Protein AF-A0A1V5MWU5-F1 (afdb_monomer_lite)

Structure (mmCIF, N/CA/C/O backbone):
data_AF-A0A1V5MWU5-F1
#
_entry.id   AF-A0A1V5MWU5-F1
#
loop_
_atom_site.group_PDB
_atom_site.id
_atom_site.type_symbol
_atom_site.label_atom_id
_atom_site.label_alt_id
_atom_site.label_comp_id
_atom_site.label_asym_id
_atom_site.label_entity_id
_atom_site.label_seq_id
_atom_site.pdbx_PDB_ins_code
_atom_site.Cartn_x
_atom_site.Cartn_y
_atom_site.Cartn_z
_atom_site.occupancy
_atom_site.B_iso_or_equiv
_atom_site.auth_seq_id
_atom_site.auth_comp_id
_atom_site.auth_asym_id
_atom_site.auth_atom_id
_atom_site.pdbx_PDB_model_num
ATOM 1 N N . MET A 1 1 ? -29.922 10.062 38.676 1.00 34.16 1 MET A N 1
ATOM 2 C CA . MET A 1 1 ? -28.935 11.011 38.130 1.00 34.16 1 MET A CA 1
ATOM 3 C C . MET A 1 1 ? -27.599 10.686 38.771 1.00 34.16 1 MET A C 1
ATOM 5 O O . MET A 1 1 ? -27.553 10.615 39.993 1.00 34.16 1 MET A O 1
ATOM 9 N N . LEU A 1 2 ? -26.576 10.369 37.979 1.00 41.75 2 LEU A N 1
ATOM 10 C CA . LEU A 1 2 ? -25.219 10.137 38.477 1.00 41.75 2 LEU A CA 1
ATOM 11 C C . LEU A 1 2 ? -24.349 11.303 37.996 1.00 41.75 2 LEU A C 1
ATOM 13 O O . LEU A 1 2 ? -24.447 11.710 36.841 1.00 41.75 2 LEU A O 1
ATOM 17 N N . HIS A 1 3 ? -23.541 11.861 38.892 1.00 39.06 3 HIS A N 1
ATOM 18 C CA . HIS A 1 3 ? -22.624 12.952 38.574 1.00 39.06 3 HIS A CA 1
ATOM 19 C C . HIS A 1 3 ? -21.214 12.379 38.444 1.00 39.06 3 HIS A C 1
ATOM 21 O O . HIS A 1 3 ? -20.698 11.788 39.393 1.00 39.06 3 HIS A O 1
ATOM 27 N N . TYR A 1 4 ? -20.604 12.541 37.273 1.00 50.19 4 TYR A N 1
ATOM 28 C CA . TYR A 1 4 ? -19.225 12.137 37.017 1.00 50.19 4 TYR A CA 1
ATOM 29 C C . TYR A 1 4 ? -18.329 13.365 37.123 1.00 50.19 4 TYR A C 1
ATOM 31 O O . TYR A 1 4 ? -18.688 14.432 36.638 1.00 50.19 4 TYR A O 1
ATOM 39 N N . TYR A 1 5 ? -17.176 13.246 37.773 1.00 45.25 5 TYR A N 1
ATOM 40 C CA . TYR A 1 5 ? -16.281 14.378 37.999 1.00 45.25 5 TYR A CA 1
ATOM 41 C C . TYR A 1 5 ? -14.947 14.156 37.272 1.00 45.25 5 TYR A C 1
ATOM 43 O O . TYR A 1 5 ? -14.416 13.048 37.224 1.00 45.25 5 TYR A O 1
ATOM 51 N N . ALA A 1 6 ? -14.417 15.216 36.671 1.00 44.19 6 ALA A N 1
ATOM 52 C CA . ALA A 1 6 ? -13.146 15.243 35.958 1.00 44.19 6 ALA A CA 1
ATOM 53 C C . ALA A 1 6 ? -12.306 16.431 36.438 1.00 44.19 6 ALA A C 1
ATOM 55 O O . ALA A 1 6 ? -12.844 17.424 36.928 1.00 44.19 6 ALA A O 1
ATOM 56 N N . ILE A 1 7 ? -10.980 16.337 36.335 1.00 44.34 7 ILE A N 1
ATOM 57 C CA . ILE A 1 7 ? -10.064 17.348 36.871 1.00 44.34 7 ILE A CA 1
ATOM 58 C C . ILE A 1 7 ? -9.057 17.731 35.791 1.00 44.34 7 ILE A C 1
ATOM 60 O O . ILE A 1 7 ? -8.400 16.885 35.187 1.00 44.34 7 ILE A O 1
ATOM 64 N N . ARG A 1 8 ? -8.907 19.034 35.555 1.00 42.06 8 ARG A N 1
ATOM 65 C CA . ARG A 1 8 ? -7.859 19.591 34.695 1.00 42.06 8 ARG A CA 1
ATOM 66 C C . ARG A 1 8 ? -6.887 20.391 35.540 1.00 42.06 8 ARG A C 1
ATOM 68 O O . ARG A 1 8 ? -7.288 21.359 36.193 1.00 42.06 8 ARG A O 1
ATOM 75 N N . GLN A 1 9 ? -5.615 20.015 35.491 1.00 40.41 9 GLN A N 1
ATOM 76 C CA . GLN A 1 9 ? -4.536 20.723 36.164 1.00 40.41 9 GLN A CA 1
ATOM 77 C C . GLN A 1 9 ? -3.648 21.426 35.136 1.00 40.41 9 GLN A C 1
ATOM 79 O O . GLN A 1 9 ? -3.161 20.813 34.186 1.00 40.41 9 GLN A O 1
ATOM 84 N N . THR A 1 10 ? -3.406 22.719 35.346 1.00 42.31 10 THR A N 1
ATOM 85 C CA . THR A 1 10 ? -2.468 23.502 34.532 1.00 42.31 10 THR A CA 1
ATOM 86 C C . THR A 1 10 ? -1.225 23.783 35.367 1.00 42.31 10 THR A C 1
ATOM 88 O O . THR A 1 10 ? -1.248 24.652 36.236 1.00 42.31 10 THR A O 1
ATOM 91 N N . LEU A 1 11 ? -0.147 23.038 35.115 1.00 39.66 11 LEU A N 1
ATOM 92 C CA . LEU A 1 11 ? 1.197 23.333 35.619 1.00 39.66 11 LEU A CA 1
ATOM 93 C C . LEU A 1 11 ? 1.992 24.030 34.512 1.00 39.66 11 LEU A C 1
ATOM 95 O O . LEU A 1 11 ? 1.765 23.778 33.329 1.00 39.66 11 LEU A O 1
ATOM 99 N N . THR A 1 12 ? 2.943 24.891 34.880 1.00 40.19 12 THR A N 1
ATOM 100 C CA . THR A 1 12 ? 3.761 25.685 33.943 1.00 40.19 12 THR A CA 1
ATOM 101 C C . THR A 1 12 ? 4.614 24.855 32.963 1.00 40.19 12 THR A C 1
ATOM 103 O O . THR A 1 12 ? 5.316 25.448 32.151 1.00 40.19 12 THR A O 1
ATOM 106 N N . ALA A 1 13 ? 4.550 23.517 33.024 1.00 36.66 13 ALA A N 1
ATOM 107 C CA . ALA A 1 13 ? 4.562 22.553 31.910 1.00 36.66 13 ALA A CA 1
ATOM 108 C C . ALA A 1 13 ? 4.464 21.115 32.485 1.00 36.66 13 ALA A C 1
ATOM 110 O O . ALA A 1 13 ? 5.144 20.857 33.480 1.00 36.66 13 ALA A O 1
ATOM 111 N N . PRO A 1 14 ? 3.742 20.142 31.886 1.00 50.16 14 PRO A N 1
ATOM 112 C CA . PRO A 1 14 ? 2.630 20.221 30.940 1.00 50.16 14 PRO A CA 1
ATOM 113 C C . PRO A 1 14 ? 1.267 20.278 31.664 1.00 50.16 14 PRO A C 1
ATOM 115 O O . PRO A 1 14 ? 1.152 19.974 32.849 1.00 50.16 14 PRO A O 1
ATOM 118 N N . VAL A 1 15 ? 0.216 20.655 30.933 1.00 49.28 15 VAL A N 1
ATOM 119 C CA . VAL A 1 15 ? -1.175 20.490 31.386 1.00 49.28 15 VAL A CA 1
ATOM 120 C C . VAL A 1 15 ? -1.452 18.993 31.506 1.00 49.28 15 VAL A C 1
ATOM 122 O O . VAL A 1 15 ? -1.367 18.276 30.512 1.00 49.28 15 VAL A O 1
ATOM 125 N N . THR A 1 16 ? -1.774 18.522 32.705 1.00 54.72 16 THR A N 1
ATOM 126 C CA . THR A 1 16 ? -2.214 17.146 32.944 1.00 54.72 16 THR A CA 1
ATOM 127 C C . THR A 1 16 ? -3.706 17.174 33.256 1.00 54.72 16 THR A C 1
ATOM 129 O O . THR A 1 16 ? -4.126 17.643 34.314 1.00 54.72 16 THR A O 1
ATOM 132 N N . SER A 1 17 ? -4.534 16.720 32.316 1.00 51.69 17 SER A N 1
ATOM 133 C CA . SER A 1 17 ? -5.954 16.448 32.544 1.00 51.69 17 SER A CA 1
ATOM 134 C C . SER A 1 17 ? -6.160 14.976 32.876 1.00 51.69 17 SER A C 1
ATOM 136 O O . SER A 1 17 ? -5.622 14.105 32.197 1.00 51.69 17 SER A O 1
ATOM 138 N N . GLN A 1 18 ? -6.940 14.689 33.918 1.00 55.44 18 GLN A N 1
ATOM 139 C CA . GLN A 1 18 ? -7.346 13.329 34.262 1.00 55.44 18 GLN A CA 1
ATOM 140 C C . GLN A 1 18 ? -8.807 13.305 34.712 1.00 55.44 18 GLN A C 1
ATOM 142 O O . GLN A 1 18 ? -9.244 14.087 35.558 1.00 55.44 18 GLN A O 1
ATOM 147 N N . MET A 1 19 ? -9.573 12.375 34.148 1.00 50.50 19 MET A N 1
ATOM 148 C CA . MET A 1 19 ? -10.922 12.074 34.607 1.00 50.50 19 MET A CA 1
ATOM 149 C C . MET A 1 19 ? -10.856 11.079 35.772 1.00 50.50 19 MET A C 1
ATOM 151 O O . MET A 1 19 ? -10.204 10.039 35.672 1.00 50.50 19 MET A O 1
ATOM 155 N N . GLY A 1 20 ? -11.522 11.395 36.883 1.00 55.19 20 GLY A N 1
ATOM 156 C CA . GLY A 1 20 ? -11.439 10.617 38.114 1.00 55.19 20 GLY A CA 1
ATOM 157 C C . GLY A 1 20 ? -12.820 10.327 38.683 1.00 55.19 20 GLY A C 1
ATOM 158 O O . GLY A 1 20 ? -13.405 11.171 39.355 1.00 55.19 20 GLY A O 1
ATOM 159 N N . VAL A 1 21 ? -13.330 9.122 38.417 1.00 53.88 21 VAL A N 1
ATOM 160 C CA . VAL A 1 21 ? -14.641 8.663 38.899 1.00 53.88 21 VAL A CA 1
ATOM 161 C C . VAL A 1 21 ? -14.461 7.498 39.876 1.00 53.88 21 VAL A C 1
ATOM 163 O O . VAL A 1 21 ? -14.585 7.706 41.075 1.00 53.88 21 VAL A O 1
ATOM 166 N N . CYS A 1 22 ? -14.145 6.298 39.367 1.00 56.56 22 CYS A N 1
ATOM 167 C CA . CYS A 1 22 ? -13.794 5.049 40.066 1.00 56.56 22 CYS A CA 1
ATOM 168 C C . CYS A 1 22 ? -13.075 4.125 39.058 1.00 56.56 22 CYS A C 1
ATOM 170 O O . CYS A 1 22 ? -13.388 4.175 37.868 1.00 56.56 22 CYS A O 1
ATOM 172 N N . SER A 1 23 ? -12.150 3.264 39.500 1.00 55.50 23 SER A N 1
ATOM 173 C CA . SER A 1 23 ? -11.366 2.378 38.610 1.00 55.50 23 SER A CA 1
ATOM 174 C C . SER A 1 23 ? -12.243 1.480 37.725 1.00 55.50 23 SER A C 1
ATOM 176 O O . SER A 1 23 ? -12.023 1.400 36.520 1.00 55.50 23 SER A O 1
ATOM 178 N N . GLU A 1 24 ? -13.299 0.896 38.296 1.00 60.94 24 GLU A N 1
ATOM 179 C CA . GLU A 1 24 ? -14.261 0.040 37.583 1.00 60.94 24 GLU A CA 1
ATOM 180 C C . GLU A 1 24 ? -15.021 0.779 36.469 1.00 60.94 24 GLU A C 1
ATOM 182 O O . GLU A 1 24 ? -15.380 0.195 35.446 1.00 60.94 24 GLU A O 1
ATOM 187 N N . PHE A 1 25 ? -15.268 2.080 36.643 1.00 67.38 25 PHE A N 1
ATOM 188 C CA . PHE A 1 25 ? -15.916 2.909 35.630 1.00 67.38 25 PHE A CA 1
ATOM 189 C C . PHE A 1 25 ? -14.963 3.210 34.471 1.00 67.38 25 PHE A C 1
ATOM 191 O O . PHE A 1 25 ? -15.361 3.124 33.309 1.00 67.38 25 PHE A O 1
ATOM 198 N N . ASN A 1 26 ? -13.702 3.507 34.791 1.00 68.69 26 ASN A N 1
ATOM 199 C CA . ASN A 1 26 ? -12.695 3.859 33.798 1.00 68.69 26 ASN A CA 1
ATOM 200 C C . ASN A 1 26 ? -12.393 2.699 32.843 1.00 68.69 26 ASN A C 1
ATOM 202 O O . ASN A 1 26 ? -12.264 2.914 31.641 1.00 68.69 26 ASN A O 1
ATOM 206 N N . GLU A 1 27 ? -12.344 1.466 33.352 1.00 69.19 27 GLU A N 1
ATOM 207 C CA . GLU A 1 27 ? -12.176 0.274 32.510 1.00 69.19 27 GLU A CA 1
ATOM 208 C C . GLU A 1 27 ? -13.391 0.013 31.614 1.00 69.19 27 GLU A C 1
ATOM 210 O O . GLU A 1 27 ? -13.260 -0.454 30.482 1.00 69.19 27 GLU A O 1
ATOM 215 N N . LYS A 1 28 ? -14.591 0.312 32.119 1.00 72.19 28 LYS A N 1
ATOM 216 C CA . LYS A 1 28 ? -15.850 0.027 31.430 1.00 72.19 28 LYS A CA 1
ATOM 217 C C . LYS A 1 28 ? -16.188 1.046 30.342 1.00 72.19 28 LYS A C 1
ATOM 219 O O . LYS A 1 28 ? -16.830 0.678 29.362 1.00 72.19 28 LYS A O 1
ATOM 224 N N . PHE A 1 29 ? -15.757 2.294 30.511 1.00 75.38 29 PHE A N 1
ATOM 225 C CA . PHE A 1 29 ? -16.037 3.410 29.606 1.00 75.38 29 PHE A CA 1
ATOM 226 C C . PHE A 1 29 ? -14.752 4.145 29.206 1.00 75.38 29 PHE A C 1
ATOM 228 O O . PHE A 1 29 ? -14.659 5.366 29.312 1.00 75.38 29 PHE A O 1
ATOM 235 N N . ALA A 1 30 ? -13.752 3.399 28.731 1.00 74.75 30 ALA A N 1
ATOM 236 C CA . ALA A 1 30 ? -12.453 3.954 28.347 1.00 74.75 30 ALA A CA 1
ATOM 237 C C . ALA A 1 30 ? -12.564 5.090 27.308 1.00 74.75 30 ALA A C 1
ATOM 239 O O . ALA A 1 30 ? -11.899 6.109 27.455 1.00 74.75 30 ALA A O 1
ATOM 240 N N . GLU A 1 31 ? -13.461 4.969 26.320 1.00 74.75 31 GLU A N 1
ATOM 241 C CA . GLU A 1 31 ? -13.715 6.021 25.318 1.00 74.75 31 GLU A CA 1
ATOM 242 C C . GLU A 1 31 ? -14.197 7.335 25.947 1.00 74.75 31 GLU A C 1
ATOM 244 O O . GLU A 1 31 ? -13.793 8.423 25.531 1.00 74.75 31 GLU A O 1
ATOM 249 N N . PHE A 1 32 ? -15.052 7.236 26.967 1.00 75.94 32 PHE A N 1
ATOM 250 C CA . PHE A 1 32 ? -15.561 8.391 27.699 1.00 75.94 32 PHE A CA 1
ATOM 251 C C . PHE A 1 32 ? -14.454 9.054 28.520 1.00 75.94 32 PHE A C 1
ATOM 253 O O . PHE A 1 32 ? -14.346 10.276 28.525 1.00 75.94 32 PHE A O 1
ATOM 260 N N . VAL A 1 33 ? -13.605 8.248 29.163 1.00 75.94 33 VAL A N 1
ATOM 261 C CA . VAL A 1 33 ? -12.468 8.729 29.957 1.00 75.94 33 VAL A CA 1
ATOM 262 C C . VAL A 1 33 ? -11.404 9.392 29.090 1.00 75.94 33 VAL A C 1
ATOM 264 O O . VAL A 1 33 ? -10.869 10.423 29.483 1.00 75.94 33 VAL A O 1
ATOM 267 N N . GLU A 1 34 ? -11.094 8.836 27.920 1.00 75.38 34 GLU A N 1
ATOM 268 C CA . GLU A 1 34 ? -10.066 9.385 27.030 1.00 75.38 34 GLU A CA 1
ATOM 269 C C . GLU A 1 34 ? -10.520 10.695 26.373 1.00 75.38 34 GLU A C 1
ATOM 271 O O . GLU A 1 34 ? -9.735 11.633 26.249 1.00 75.38 34 GLU A O 1
ATOM 276 N N . ASN A 1 35 ? -11.803 10.796 26.017 1.00 76.12 35 ASN A N 1
ATOM 277 C CA . ASN A 1 35 ? -12.353 11.946 25.294 1.00 76.12 35 ASN A CA 1
ATOM 278 C C . ASN A 1 35 ? -13.171 12.886 26.186 1.00 76.12 35 ASN A C 1
ATOM 280 O O . ASN A 1 35 ? -14.001 13.640 25.677 1.00 76.12 35 ASN A O 1
ATOM 284 N N . TRP A 1 36 ? -12.961 12.854 27.506 1.00 74.88 36 TRP A N 1
ATOM 285 C CA . TRP A 1 36 ? -13.846 13.523 28.461 1.00 74.88 36 TRP A CA 1
ATOM 286 C C . TRP A 1 36 ? -14.014 15.032 28.193 1.00 74.88 36 TRP A C 1
ATOM 288 O O . TRP A 1 36 ? -15.095 15.581 28.381 1.00 74.88 36 TRP A O 1
ATOM 298 N N . GLU A 1 37 ? -12.956 15.691 27.703 1.00 73.44 37 GLU A N 1
ATOM 299 C CA . GLU A 1 37 ? -12.934 17.130 27.394 1.00 73.44 37 GLU A CA 1
ATOM 300 C C . GLU A 1 37 ? -13.841 17.523 26.215 1.00 73.44 37 GLU A C 1
ATOM 302 O O . GLU A 1 37 ? -14.129 18.705 26.040 1.00 73.44 37 GLU A O 1
ATOM 307 N N . SER A 1 38 ? -14.267 16.556 25.396 1.00 78.06 38 SER A N 1
ATOM 308 C CA . SER A 1 38 ? -15.156 16.787 24.248 1.00 78.06 38 SER A CA 1
ATOM 309 C C . SER A 1 38 ? -16.644 16.809 24.613 1.00 78.06 38 SER A C 1
ATOM 311 O O . SER A 1 38 ? -17.465 17.179 23.776 1.00 78.06 38 SER A O 1
ATOM 313 N N . TYR A 1 39 ? -16.986 16.425 25.844 1.00 75.88 39 TYR A N 1
ATOM 314 C CA . TYR A 1 39 ? -18.355 16.388 26.355 1.00 75.88 39 TYR A CA 1
ATOM 315 C C . TYR A 1 39 ? -18.713 17.678 27.101 1.00 75.88 39 TYR A C 1
ATOM 317 O O . TYR A 1 39 ? -17.834 18.418 27.552 1.00 75.88 39 TYR A O 1
ATOM 325 N N . ASP A 1 40 ? -20.010 17.925 27.293 1.00 76.25 40 ASP A N 1
ATOM 326 C CA . ASP A 1 40 ? -20.506 19.078 28.042 1.00 76.25 40 ASP A CA 1
ATOM 327 C C . ASP A 1 40 ? -20.073 18.988 29.509 1.00 76.25 40 ASP A C 1
ATOM 329 O O . ASP A 1 40 ? -20.602 18.225 30.325 1.00 76.25 40 ASP A O 1
ATOM 333 N N . CYS A 1 41 ? -19.065 19.791 29.837 1.00 75.44 41 CYS A N 1
ATOM 334 C CA . CYS A 1 41 ? -18.450 19.844 31.149 1.00 75.44 41 CYS A CA 1
ATOM 335 C C . CYS A 1 41 ? -18.903 21.099 31.897 1.00 75.44 41 CYS A C 1
ATOM 337 O O . CYS A 1 41 ? -18.615 22.227 31.495 1.00 75.44 41 CYS A O 1
ATOM 339 N N . ILE A 1 42 ? -19.526 20.915 33.057 1.00 78.31 42 ILE A N 1
ATOM 340 C CA . ILE A 1 42 ? -19.860 22.008 33.967 1.00 78.31 42 ILE A CA 1
ATOM 341 C C . ILE A 1 42 ? -18.666 22.230 34.884 1.00 78.31 42 ILE A C 1
ATOM 343 O O . ILE A 1 42 ? -18.342 21.393 35.723 1.00 78.31 42 ILE A O 1
ATOM 347 N N . LYS A 1 43 ? -17.998 23.372 34.753 1.00 79.88 43 LYS A N 1
ATOM 348 C CA . LYS A 1 43 ? -16.945 23.770 35.689 1.00 79.88 43 LYS A CA 1
ATOM 349 C C . LYS A 1 43 ? -17.559 24.003 37.074 1.00 79.88 43 LYS A C 1
ATOM 351 O O . LYS A 1 43 ? -18.369 24.911 37.236 1.00 79.88 43 LYS A O 1
ATOM 356 N N . THR A 1 44 ? -17.183 23.198 38.064 1.00 75.75 44 THR A N 1
ATOM 357 C CA . THR A 1 44 ? -17.788 23.235 39.406 1.00 75.75 44 THR A CA 1
ATOM 358 C C . THR A 1 44 ? -16.928 23.957 40.425 1.00 75.75 44 THR A C 1
ATOM 360 O O . THR A 1 44 ? -17.444 24.754 41.203 1.00 75.75 44 THR A O 1
ATOM 363 N N . HIS A 1 45 ? -15.623 23.694 40.434 1.00 75.44 45 HIS A N 1
ATOM 364 C CA . HIS A 1 45 ? -14.729 24.222 41.458 1.00 75.44 45 HIS A CA 1
ATOM 365 C C . HIS A 1 45 ? -13.364 24.584 40.873 1.00 75.44 45 HIS A C 1
ATOM 367 O O . HIS A 1 45 ? -12.891 23.958 39.923 1.00 75.44 45 HIS A O 1
ATOM 373 N N . VAL A 1 46 ? -12.730 25.614 41.429 1.00 75.62 46 VAL A N 1
ATOM 374 C CA . VAL A 1 46 ? -11.362 26.014 41.086 1.00 75.62 46 VAL A CA 1
ATOM 375 C C . VAL A 1 46 ? -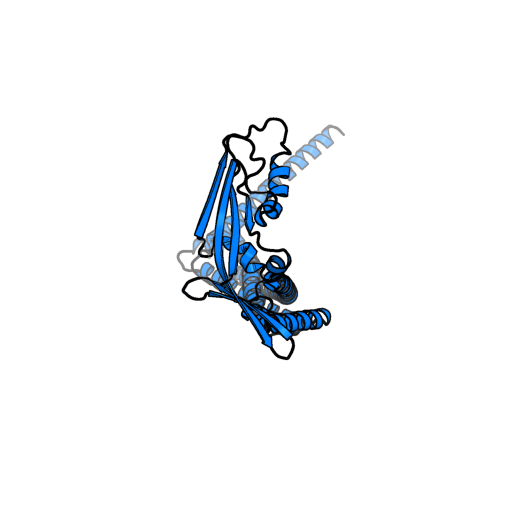10.620 26.259 42.377 1.00 75.62 46 VAL A C 1
ATOM 377 O O . VAL A 1 46 ? -11.063 27.067 43.189 1.00 75.62 46 VAL A O 1
ATOM 380 N N . VAL A 1 47 ? -9.487 25.590 42.529 1.00 75.44 47 VAL A N 1
ATOM 381 C CA . VAL A 1 47 ? -8.549 25.852 43.612 1.00 75.44 47 VAL A CA 1
ATOM 382 C C . VAL A 1 47 ? -7.292 26.414 42.979 1.00 75.44 47 VAL A C 1
ATOM 384 O O . VAL A 1 47 ? -6.667 25.756 42.147 1.00 75.44 47 VAL A O 1
ATOM 387 N N . ASP A 1 48 ? -6.940 27.628 43.380 1.00 75.62 48 ASP A N 1
ATOM 388 C CA . ASP A 1 48 ? -5.748 28.333 42.931 1.00 75.62 48 ASP A CA 1
ATOM 389 C C . ASP A 1 48 ? -4.856 28.619 44.137 1.00 75.62 48 ASP A C 1
ATOM 391 O O . ASP A 1 48 ? -5.328 29.083 45.174 1.00 75.62 48 ASP A O 1
ATOM 395 N N . CYS A 1 49 ? -3.559 28.350 44.007 1.00 71.81 49 CYS A N 1
ATOM 396 C CA . CYS A 1 49 ? -2.572 28.687 45.022 1.00 71.81 49 CYS A CA 1
ATOM 397 C C . CYS A 1 49 ? -1.300 29.226 44.364 1.00 71.81 49 CYS A C 1
ATOM 399 O O . CYS A 1 49 ? -0.790 28.651 43.406 1.00 71.81 49 CYS A O 1
ATOM 401 N N . GLU A 1 50 ? -0.756 30.320 44.895 1.00 65.62 50 GLU A N 1
ATOM 402 C CA . GLU A 1 50 ? 0.560 30.851 44.494 1.00 65.62 50 GLU A CA 1
ATOM 403 C C . GLU A 1 50 ? 1.723 30.045 45.106 1.00 65.62 50 GLU A C 1
ATOM 405 O O . GLU A 1 50 ? 2.895 30.270 44.805 1.00 65.62 50 GLU A O 1
ATOM 410 N N . GLN A 1 51 ? 1.399 29.086 45.977 1.00 65.94 51 GLN A N 1
ATOM 411 C CA . GLN A 1 51 ? 2.328 28.186 46.647 1.00 65.94 51 GLN A CA 1
ATOM 412 C C . GLN A 1 51 ? 1.934 26.724 46.402 1.00 65.94 51 GLN A C 1
ATOM 414 O O . GLN A 1 51 ? 0.989 26.416 45.678 1.00 65.94 51 GLN A O 1
ATOM 419 N N . GLU A 1 52 ? 2.706 25.813 46.983 1.00 67.31 52 GLU A N 1
ATOM 420 C CA . GLU A 1 52 ? 2.462 24.377 46.901 1.00 67.31 52 GLU A CA 1
ATOM 421 C C . GLU A 1 52 ? 1.149 23.994 47.603 1.00 67.31 52 GLU A C 1
ATOM 423 O O . GLU A 1 52 ? 0.926 24.285 48.781 1.00 67.31 52 GLU A O 1
ATOM 428 N N . MET A 1 53 ? 0.270 23.342 46.851 1.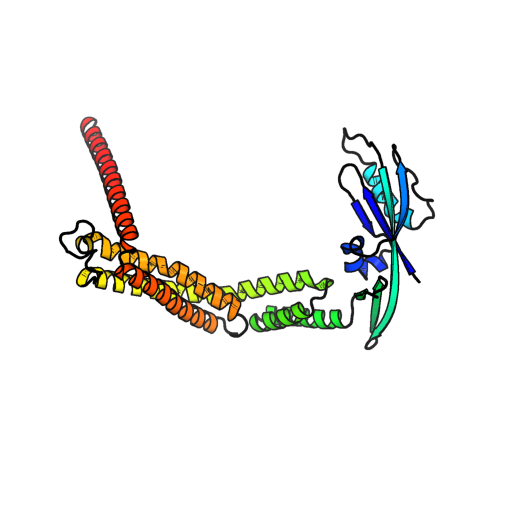00 71.12 53 MET A N 1
ATOM 429 C CA . MET A 1 53 ? -1.079 22.971 47.246 1.00 71.12 53 MET A CA 1
ATOM 430 C C . MET A 1 53 ? -1.053 21.661 48.037 1.00 71.12 53 MET A C 1
ATOM 432 O O . MET A 1 53 ? -0.904 20.581 47.474 1.00 71.12 53 MET A O 1
ATOM 436 N N . LYS A 1 54 ? -1.191 21.755 49.364 1.00 65.44 54 LYS A N 1
ATOM 437 C CA . LYS A 1 54 ? -1.079 20.592 50.266 1.00 65.44 54 LYS A CA 1
ATOM 438 C C . LYS A 1 54 ? -2.378 19.794 50.401 1.00 65.44 54 LYS A C 1
ATOM 440 O O . LYS A 1 54 ? -2.356 18.571 50.322 1.00 65.44 54 LYS A O 1
ATOM 445 N N . HIS A 1 55 ? -3.501 20.492 50.570 1.00 68.06 55 HIS A N 1
ATOM 446 C CA . HIS A 1 55 ? -4.825 19.888 50.757 1.00 68.06 55 HIS A CA 1
ATOM 447 C C . HIS A 1 55 ? -5.866 20.657 49.933 1.00 68.06 55 HIS A C 1
ATOM 449 O O . HIS A 1 55 ? -6.546 21.531 50.462 1.00 68.06 55 HIS A O 1
ATOM 455 N N . PRO A 1 56 ? -5.957 20.408 48.614 1.00 66.62 56 PRO A N 1
ATOM 456 C CA . PRO A 1 56 ? -6.946 21.086 47.771 1.00 66.62 56 PRO A CA 1
ATOM 457 C C . PRO A 1 56 ? -8.390 20.672 48.037 1.00 66.62 56 PRO A C 1
ATOM 459 O O . PRO A 1 56 ? -9.311 21.343 47.585 1.00 66.62 56 PRO A O 1
ATOM 462 N N . LEU A 1 57 ? -8.572 19.539 48.705 1.00 70.56 57 LEU A N 1
ATOM 463 C CA . LEU A 1 57 ? -9.843 18.956 49.094 1.00 70.56 57 LEU A CA 1
ATOM 464 C C . LEU A 1 57 ? -9.649 18.297 50.460 1.00 70.56 57 LEU A C 1
ATOM 466 O O . LEU A 1 57 ? -8.518 17.937 50.805 1.00 70.56 57 LEU A O 1
ATOM 470 N N . ASP A 1 58 ? -10.742 18.109 51.194 1.00 72.75 58 ASP A N 1
ATOM 471 C CA . ASP A 1 58 ? -10.739 17.323 52.428 1.00 72.75 58 ASP A CA 1
ATOM 472 C C . ASP A 1 58 ? -10.239 15.897 52.151 1.00 72.75 58 ASP A C 1
ATOM 474 O O . ASP A 1 58 ? -10.523 15.329 51.094 1.00 72.75 58 ASP A O 1
ATOM 478 N N . GLU A 1 59 ? -9.500 15.306 53.093 1.00 68.19 59 GLU A N 1
ATOM 479 C CA . GLU A 1 59 ? -8.883 13.980 52.907 1.00 68.19 59 GLU A CA 1
ATOM 480 C C . GLU A 1 59 ? -9.921 12.871 52.659 1.00 68.19 59 GLU A C 1
ATOM 482 O O . GLU A 1 59 ? -9.651 11.912 51.931 1.00 68.19 59 GLU A O 1
ATOM 487 N N . ASP A 1 60 ? -11.134 13.059 53.181 1.00 67.69 60 ASP A N 1
ATOM 488 C CA . ASP A 1 60 ? -12.279 12.162 53.001 1.00 67.69 60 ASP A CA 1
ATOM 489 C C . ASP A 1 60 ? -12.982 12.342 51.639 1.00 67.69 60 ASP A C 1
ATOM 491 O O . ASP A 1 60 ? -13.863 11.562 51.266 1.00 67.69 60 ASP A O 1
ATOM 495 N N . HIS A 1 61 ? -12.615 13.364 50.858 1.00 67.12 61 HIS A N 1
ATOM 496 C CA . HIS A 1 61 ? -13.235 13.647 49.568 1.00 67.12 61 HIS A CA 1
ATOM 497 C C . HIS A 1 61 ? -12.759 12.644 48.501 1.00 67.12 61 HIS A C 1
ATOM 499 O O . HIS A 1 61 ? -11.564 12.488 48.262 1.00 67.12 61 HIS A O 1
ATOM 505 N N . ILE A 1 62 ? -13.680 12.012 47.760 1.00 64.62 62 ILE A N 1
ATOM 506 C CA . ILE A 1 62 ? -13.361 10.982 46.738 1.00 64.62 62 ILE A CA 1
ATOM 507 C C . ILE A 1 62 ? -12.314 11.468 45.720 1.00 64.62 62 ILE A C 1
ATOM 509 O O . ILE A 1 62 ? -11.399 10.735 45.348 1.00 64.62 62 ILE A O 1
ATOM 513 N N . LEU A 1 63 ? -12.413 12.735 45.312 1.00 64.06 63 LEU A N 1
ATOM 514 C CA . LEU A 1 63 ? -11.468 13.364 44.384 1.00 64.06 63 LEU A CA 1
ATOM 515 C C . LEU A 1 63 ? -10.080 13.638 44.986 1.00 64.06 63 LEU A C 1
ATOM 517 O O . LEU A 1 63 ? -9.116 13.724 44.232 1.00 64.06 63 LEU A O 1
ATOM 521 N N . TYR A 1 64 ? -9.936 13.724 46.313 1.00 68.00 64 TYR A N 1
ATOM 522 C CA . TYR A 1 64 ? -8.628 13.887 46.955 1.00 68.00 64 TYR A CA 1
ATOM 523 C C . TYR A 1 64 ? -7.728 12.679 46.672 1.00 68.00 64 TYR A C 1
ATOM 525 O O . TYR A 1 64 ? -6.578 12.833 46.262 1.00 68.00 64 TYR A O 1
ATOM 533 N N . ASN A 1 65 ? -8.287 11.467 46.764 1.00 65.06 65 ASN A N 1
ATOM 534 C CA . ASN A 1 65 ? -7.569 10.228 46.461 1.00 65.06 65 ASN A CA 1
ATOM 535 C C . ASN A 1 65 ? -7.091 10.122 45.008 1.00 65.06 65 ASN A C 1
ATOM 537 O O . ASN A 1 65 ? -6.110 9.429 44.754 1.00 65.06 65 ASN A O 1
ATOM 541 N N . LEU A 1 66 ? -7.754 10.809 44.077 1.00 64.31 66 LEU A N 1
ATOM 542 C CA . LEU A 1 66 ? -7.392 10.824 42.658 1.00 64.31 66 LEU A CA 1
ATOM 543 C C . LEU A 1 66 ? -6.264 11.818 42.351 1.00 64.31 66 LEU A C 1
ATOM 545 O O . LEU A 1 66 ? -5.473 11.582 41.443 1.00 64.31 66 LEU A O 1
ATOM 549 N N . VAL A 1 67 ? -6.164 12.914 43.111 1.00 65.31 67 VAL A N 1
ATOM 550 C CA . VAL A 1 67 ? -5.191 13.991 42.851 1.00 65.31 67 VAL A CA 1
ATOM 551 C C . VAL A 1 67 ? -3.958 13.897 43.758 1.00 65.31 67 VAL A C 1
ATOM 553 O O . VAL A 1 67 ? -2.900 14.408 43.396 1.00 65.31 67 VAL A O 1
ATOM 556 N N . LYS A 1 68 ? -4.036 13.209 44.909 1.00 69.00 68 LYS A N 1
ATOM 557 C CA . LYS A 1 68 ? -2.935 13.121 45.892 1.00 69.00 68 LYS A CA 1
ATOM 558 C C . LYS A 1 68 ? -1.617 12.611 45.303 1.00 69.00 68 LYS A C 1
ATOM 560 O O . LYS A 1 68 ? -0.566 13.170 45.606 1.00 69.00 68 LYS A O 1
ATOM 565 N N . ASP A 1 69 ? -1.668 11.611 44.421 1.00 67.62 69 ASP A N 1
ATOM 566 C CA . ASP A 1 69 ? -0.466 11.020 43.823 1.00 67.62 69 ASP A CA 1
ATOM 567 C C . ASP A 1 69 ? 0.169 11.974 42.804 1.00 67.62 69 ASP A C 1
ATOM 569 O O . ASP A 1 69 ? 1.393 12.069 42.715 1.00 67.62 69 ASP A O 1
ATOM 573 N N . GLN A 1 70 ? -0.651 12.747 42.084 1.00 63.31 70 GLN A N 1
ATOM 574 C CA . GLN A 1 70 ? -0.178 13.788 41.171 1.00 63.31 70 GLN A CA 1
ATOM 575 C C . GLN A 1 70 ? 0.386 15.000 41.914 1.00 63.31 70 GLN A C 1
ATOM 577 O O . GLN A 1 70 ? 1.408 15.542 41.496 1.00 63.31 70 GLN A O 1
ATOM 582 N N . LEU A 1 71 ? -0.219 15.397 43.038 1.00 65.62 71 LEU A N 1
ATOM 583 C CA . LEU A 1 71 ? 0.334 16.427 43.924 1.00 65.62 71 LEU A CA 1
ATOM 584 C C . LEU A 1 71 ? 1.694 15.972 44.448 1.00 65.62 71 LEU A C 1
ATOM 586 O O . LEU A 1 71 ? 2.688 16.657 44.226 1.00 65.62 71 LEU A O 1
ATOM 590 N N . ALA A 1 72 ? 1.775 14.761 45.005 1.00 67.56 72 ALA A N 1
ATOM 591 C CA . ALA A 1 72 ? 3.023 14.175 45.484 1.00 67.56 72 ALA A CA 1
ATOM 592 C C . ALA A 1 72 ? 4.090 14.042 44.379 1.00 67.56 72 ALA A C 1
ATOM 594 O O . ALA A 1 72 ? 5.275 14.270 44.632 1.00 67.56 72 ALA A O 1
ATOM 595 N N . ALA A 1 73 ? 3.696 13.713 43.145 1.00 64.62 73 ALA A N 1
ATOM 596 C CA . ALA A 1 73 ? 4.598 13.683 41.996 1.00 64.62 73 ALA A CA 1
ATOM 597 C C . ALA A 1 73 ? 5.060 15.090 41.583 1.00 64.62 73 ALA A C 1
ATOM 599 O O . ALA A 1 73 ? 6.239 15.274 41.292 1.00 64.62 73 ALA A O 1
ATOM 600 N N . SER A 1 74 ? 4.179 16.095 41.634 1.00 60.72 74 SER A N 1
ATOM 601 C CA . SER A 1 74 ? 4.540 17.499 41.395 1.00 60.72 74 SER A CA 1
ATOM 602 C C . SER A 1 74 ? 5.525 18.041 42.442 1.00 60.72 74 SER A C 1
ATOM 604 O O . SER A 1 74 ? 6.327 18.927 42.142 1.00 60.72 74 SER A O 1
ATOM 606 N N . HIS A 1 75 ? 5.514 17.464 43.650 1.00 60.78 75 HIS A N 1
ATOM 607 C CA . HIS A 1 75 ? 6.446 17.792 44.731 1.00 60.78 75 HIS A CA 1
ATOM 608 C C . HIS A 1 75 ? 7.853 17.209 44.485 1.00 60.78 75 HIS A C 1
ATOM 610 O O . HIS A 1 75 ? 8.850 17.748 44.975 1.00 60.78 75 HIS A O 1
ATOM 616 N N . LYS A 1 76 ? 7.983 16.142 43.678 1.00 59.66 76 LYS A N 1
ATOM 617 C CA . LYS A 1 76 ? 9.280 15.583 43.253 1.00 59.66 76 LYS A CA 1
ATOM 618 C C . LYS A 1 76 ? 9.876 16.419 42.110 1.00 59.66 76 LYS A C 1
ATOM 620 O O . LYS A 1 76 ? 9.826 16.044 40.943 1.00 59.66 76 LYS A O 1
ATOM 625 N N . LYS A 1 77 ? 10.446 17.577 42.449 1.00 56.31 77 LYS A N 1
ATOM 626 C CA . LYS A 1 77 ? 11.088 18.499 41.493 1.00 56.31 77 LYS A CA 1
ATOM 627 C C . LYS A 1 77 ? 12.407 17.969 40.915 1.00 56.31 77 LYS A C 1
ATOM 629 O O . LYS A 1 77 ? 13.200 17.345 41.617 1.00 56.31 77 LYS A O 1
ATOM 634 N N . ALA A 1 78 ? 12.696 18.349 39.668 1.00 53.81 78 ALA A N 1
ATOM 635 C CA . ALA A 1 78 ? 14.060 18.402 39.135 1.00 53.81 78 ALA A CA 1
ATOM 636 C C . ALA A 1 78 ? 14.824 19.605 39.746 1.00 53.81 78 ALA A C 1
ATOM 638 O O . ALA A 1 78 ? 14.200 20.631 40.036 1.00 53.81 78 ALA A O 1
ATOM 639 N N . PRO A 1 79 ? 16.155 19.541 39.941 1.00 47.69 79 PRO A N 1
ATOM 640 C CA . PRO A 1 79 ? 16.910 20.661 40.505 1.00 47.69 79 PRO A CA 1
ATOM 641 C C . PRO A 1 79 ? 16.746 21.932 39.650 1.00 47.69 79 PRO A C 1
ATOM 643 O O . PRO A 1 79 ? 16.941 21.890 38.438 1.00 47.69 79 PRO A O 1
ATOM 646 N N . GLY A 1 80 ? 16.396 23.066 40.271 1.00 55.97 80 GLY A N 1
ATOM 647 C CA . GLY A 1 80 ? 16.355 24.384 39.613 1.00 55.97 80 GLY A CA 1
ATOM 648 C C . GLY A 1 80 ? 14.983 24.896 39.147 1.00 55.97 80 GLY A C 1
ATOM 649 O O . GLY A 1 80 ? 14.912 26.000 38.614 1.00 55.97 80 GLY A O 1
ATOM 650 N N . THR A 1 81 ? 13.881 24.167 39.362 1.00 58.66 81 THR A N 1
ATOM 651 C CA . THR A 1 81 ? 12.526 24.638 38.997 1.00 58.66 81 THR A CA 1
ATOM 652 C C . THR A 1 81 ? 11.794 25.317 40.164 1.00 58.66 81 THR A C 1
ATOM 654 O O . THR A 1 81 ? 11.624 24.752 41.250 1.00 58.66 81 THR A O 1
ATOM 657 N N . ARG A 1 82 ? 11.307 26.548 39.941 1.00 58.78 82 ARG A N 1
ATOM 658 C CA . ARG A 1 82 ? 10.461 27.292 40.890 1.00 58.78 82 ARG A CA 1
ATOM 659 C C . ARG A 1 82 ? 8.990 27.136 40.508 1.00 58.78 82 ARG A C 1
ATOM 661 O O . ARG A 1 82 ? 8.609 27.405 39.375 1.00 58.78 82 ARG A O 1
ATOM 668 N N . LEU A 1 83 ? 8.174 26.718 41.473 1.00 61.38 83 LEU A N 1
ATOM 669 C CA . LEU A 1 83 ? 6.719 26.707 41.341 1.00 61.38 83 LEU A CA 1
ATOM 670 C C . LEU A 1 83 ? 6.229 28.156 41.483 1.00 61.38 83 LEU A C 1
ATOM 672 O O . LEU A 1 83 ? 6.604 28.813 42.453 1.00 61.38 83 LEU A O 1
ATOM 676 N N . LEU A 1 84 ? 5.468 28.656 40.509 1.00 59.97 84 LEU A N 1
ATOM 677 C CA . LEU A 1 84 ? 4.948 30.033 40.512 1.00 59.97 84 LEU A CA 1
ATOM 678 C C . LEU A 1 84 ? 3.469 30.093 40.900 1.00 59.97 84 LEU A C 1
ATOM 680 O O . LEU A 1 84 ? 3.055 31.027 41.571 1.00 59.97 84 LEU A O 1
ATOM 684 N N . PHE A 1 85 ? 2.688 29.103 40.472 1.00 63.56 85 PHE A N 1
ATOM 685 C CA . PHE A 1 85 ? 1.295 28.915 40.856 1.00 63.56 85 PHE A CA 1
ATOM 686 C C . PHE A 1 85 ? 0.881 27.466 40.571 1.00 63.56 85 PHE A C 1
ATOM 688 O O . PHE A 1 85 ? 1.471 26.795 39.719 1.00 63.56 85 PHE A O 1
ATOM 695 N N . GLN A 1 86 ? -0.142 26.992 41.269 1.00 67.12 86 GLN A N 1
ATOM 696 C CA . GLN A 1 86 ? -0.841 25.739 41.019 1.00 67.12 86 GLN A CA 1
ATOM 697 C C . GLN A 1 86 ? -2.337 26.019 40.908 1.00 67.12 86 GLN A C 1
ATOM 699 O O . GLN A 1 86 ? -2.915 26.680 41.767 1.00 67.12 86 GLN A O 1
ATOM 704 N N . ARG A 1 87 ? -2.954 25.500 39.843 1.00 71.50 87 ARG A N 1
ATOM 705 C CA . ARG A 1 87 ? -4.394 25.592 39.588 1.00 71.50 87 ARG A CA 1
ATOM 706 C C . ARG A 1 87 ? -4.965 24.201 39.365 1.00 71.50 87 ARG A C 1
ATOM 708 O O . ARG A 1 87 ? -4.545 23.502 38.440 1.00 71.50 87 ARG A O 1
ATOM 715 N N . LEU A 1 88 ? -5.960 23.842 40.166 1.00 71.62 88 LEU A N 1
ATOM 716 C CA . LEU A 1 88 ? -6.811 22.675 39.969 1.00 71.62 88 LEU A CA 1
ATOM 717 C C . LEU A 1 88 ? -8.201 23.145 39.559 1.00 71.62 88 LEU A C 1
ATOM 719 O O . LEU A 1 88 ? -8.838 23.922 40.266 1.00 71.62 88 LEU A O 1
ATOM 723 N N . THR A 1 89 ? -8.676 22.679 38.407 1.00 70.12 89 THR A N 1
ATOM 724 C CA . THR A 1 89 ? -10.045 22.933 37.954 1.00 70.12 89 THR A CA 1
ATOM 725 C C . THR A 1 89 ? -10.835 21.639 37.940 1.00 70.12 89 THR A C 1
ATOM 727 O O . THR A 1 89 ? -10.443 20.678 37.283 1.00 70.12 89 THR A O 1
ATOM 730 N N . PHE A 1 90 ? -11.969 21.644 38.624 1.00 72.38 90 PHE A N 1
ATOM 731 C CA . PHE A 1 90 ? -12.910 20.541 38.681 1.00 72.38 90 PHE A CA 1
ATOM 732 C C . PHE A 1 90 ? -14.045 20.777 37.691 1.00 72.38 90 PHE A C 1
ATOM 734 O O . PHE A 1 90 ? -14.641 21.857 37.635 1.00 72.38 90 PHE A O 1
ATOM 741 N N . TYR A 1 91 ? -14.347 19.739 36.930 1.00 74.69 91 TYR A N 1
ATOM 742 C CA . TYR A 1 91 ? -15.453 19.660 35.997 1.00 74.69 91 TYR A CA 1
ATOM 743 C C . TYR A 1 91 ? -16.400 18.554 36.452 1.00 74.69 91 TYR A C 1
ATOM 745 O O . TYR A 1 91 ? -15.973 17.521 36.963 1.00 74.69 91 TYR A O 1
ATOM 753 N N . ARG A 1 92 ? -17.694 18.772 36.264 1.00 74.50 92 ARG A N 1
ATOM 754 C CA . ARG A 1 92 ? -18.746 17.776 36.421 1.00 74.50 92 ARG A CA 1
ATOM 755 C C . ARG A 1 92 ? -19.351 17.506 35.057 1.00 74.50 92 ARG A C 1
ATOM 757 O O . ARG A 1 92 ? -19.715 18.438 34.347 1.00 74.50 92 ARG A O 1
ATOM 764 N N . ILE A 1 93 ? -19.469 16.236 34.724 1.00 76.19 93 ILE A N 1
ATOM 765 C CA . ILE A 1 93 ? -20.172 15.741 33.555 1.00 76.19 93 ILE A CA 1
ATOM 766 C C . ILE A 1 93 ? -21.411 15.020 34.070 1.00 76.19 93 ILE A C 1
ATOM 768 O O . ILE A 1 93 ? -21.324 14.034 34.809 1.00 76.19 93 ILE A O 1
ATOM 772 N N . ASP A 1 94 ? -22.574 15.534 33.696 1.00 73.12 94 ASP A N 1
ATOM 773 C CA . ASP A 1 94 ? -23.841 14.895 34.020 1.00 73.12 94 ASP A CA 1
ATOM 774 C C . ASP A 1 94 ? -24.096 13.799 32.977 1.00 73.12 94 ASP A C 1
ATOM 776 O O . ASP A 1 94 ? -24.135 14.062 31.770 1.00 73.12 94 ASP A O 1
ATOM 780 N N . ALA A 1 95 ? -24.205 12.549 33.436 1.00 75.38 95 ALA A N 1
ATOM 781 C CA . ALA A 1 95 ? -24.492 11.417 32.563 1.00 75.38 95 ALA A CA 1
ATOM 782 C C . ALA A 1 95 ? -25.375 10.372 33.256 1.00 75.38 95 ALA A C 1
ATOM 784 O O . ALA A 1 95 ? -25.391 10.212 34.479 1.00 75.38 95 ALA A O 1
ATOM 785 N N . TRP A 1 96 ? -26.127 9.632 32.452 1.00 76.69 96 TRP A N 1
ATOM 786 C CA . TRP A 1 96 ? -26.993 8.555 32.908 1.00 76.69 96 TRP A CA 1
ATOM 787 C C . TRP A 1 96 ? -26.381 7.230 32.504 1.00 76.69 96 TRP A C 1
ATOM 789 O O . TRP A 1 96 ? -26.176 6.990 31.321 1.00 76.69 96 TRP A O 1
ATOM 799 N N . SER A 1 97 ? -26.115 6.351 33.467 1.00 77.44 97 SER A N 1
ATOM 800 C CA . SER A 1 97 ? -25.761 4.972 33.148 1.00 77.44 97 SER A CA 1
ATOM 801 C C . SER A 1 97 ? -27.009 4.099 33.156 1.00 77.44 97 SER A C 1
ATOM 803 O O . SER A 1 97 ? -27.833 4.160 34.069 1.00 77.44 97 SER A O 1
ATOM 805 N N . VAL A 1 98 ? -27.149 3.272 32.127 1.00 81.12 98 VAL A N 1
ATOM 806 C CA . VAL A 1 98 ? -28.185 2.246 32.052 1.00 81.12 98 VAL A CA 1
ATOM 807 C C . VAL A 1 98 ? -27.503 0.897 31.983 1.00 81.12 98 VAL A C 1
ATOM 809 O O . VAL A 1 98 ? -26.668 0.655 31.112 1.00 81.12 98 VAL A O 1
ATOM 812 N N . SER A 1 99 ? -27.875 0.014 32.903 1.00 83.12 99 SER A N 1
ATOM 813 C CA . SER A 1 99 ? -27.494 -1.395 32.863 1.00 83.12 99 SER A CA 1
ATOM 814 C C . SER A 1 99 ? -28.632 -2.203 32.259 1.00 83.12 99 SER A C 1
ATOM 816 O O . SER A 1 99 ? -29.786 -2.039 32.648 1.00 83.12 99 SER A O 1
ATOM 818 N N . TYR A 1 100 ? -28.315 -3.066 31.303 1.00 82.56 100 TYR A N 1
ATOM 819 C CA . TYR A 1 100 ? -29.289 -3.912 30.621 1.00 82.56 100 TYR A CA 1
ATOM 820 C C . TYR A 1 100 ? -28.721 -5.314 30.419 1.00 82.56 100 TYR A C 1
ATOM 822 O O . TYR A 1 100 ? -27.522 -5.537 30.547 1.00 82.56 100 TYR A O 1
ATOM 830 N N . THR A 1 101 ? -29.586 -6.277 30.116 1.00 86.12 101 THR A N 1
ATOM 831 C CA . THR A 1 101 ? -29.176 -7.656 29.827 1.00 86.12 101 THR A CA 1
ATOM 832 C C . THR A 1 101 ? -29.583 -8.016 28.410 1.00 86.12 101 THR A C 1
ATOM 834 O O . THR A 1 101 ? -30.710 -7.748 27.998 1.00 86.12 101 THR A O 1
ATOM 837 N N . TRP A 1 102 ? -28.686 -8.656 27.667 1.00 83.69 102 TRP A N 1
ATOM 838 C CA . TRP A 1 102 ? -28.981 -9.187 26.342 1.00 83.69 102 TRP A CA 1
ATOM 839 C C . TRP A 1 102 ? -28.459 -10.617 26.233 1.00 83.69 102 TRP A C 1
ATOM 841 O O . TRP A 1 102 ? -27.297 -10.888 26.521 1.00 83.69 102 TRP A O 1
ATOM 851 N N . LYS A 1 103 ? -29.332 -11.560 25.856 1.00 86.06 103 LYS A N 1
ATOM 852 C CA . LYS A 1 103 ? -29.016 -13.003 25.802 1.00 86.06 103 LYS A CA 1
ATOM 853 C C . LYS A 1 103 ? -28.342 -13.539 27.082 1.00 86.06 103 LYS A C 1
ATOM 855 O O . LYS A 1 103 ? -27.418 -14.342 27.010 1.00 86.06 103 LYS A O 1
ATOM 860 N N . GLY A 1 104 ? -28.787 -13.071 28.250 1.00 84.00 104 GLY A N 1
ATOM 861 C CA . GLY A 1 104 ? -28.257 -13.490 29.553 1.00 84.00 104 GLY A CA 1
ATOM 862 C C . GLY A 1 104 ? -26.912 -12.869 29.951 1.00 84.00 104 GLY A C 1
ATOM 863 O O . GLY A 1 104 ? -26.430 -13.156 31.041 1.00 84.00 104 GLY A O 1
ATOM 864 N N . LYS A 1 105 ? -26.316 -12.005 29.117 1.00 86.06 105 LYS A N 1
ATOM 865 C CA . LYS A 1 105 ? -25.106 -11.246 29.457 1.00 86.06 105 LYS A CA 1
ATOM 866 C C . LYS A 1 105 ? -25.450 -9.816 29.895 1.00 86.06 105 LYS A C 1
ATOM 868 O O . LYS A 1 105 ? -26.293 -9.188 29.245 1.00 86.06 105 LYS A O 1
ATOM 873 N N . PRO A 1 106 ? -24.818 -9.293 30.959 1.00 85.44 106 PRO A N 1
ATOM 874 C CA . PRO A 1 106 ? -25.013 -7.920 31.404 1.00 85.44 106 PRO A CA 1
ATOM 875 C C . PRO A 1 106 ? -24.188 -6.941 30.558 1.00 85.44 106 PRO A C 1
ATOM 877 O O . PRO A 1 106 ? -23.030 -7.197 30.237 1.00 85.44 106 PRO A O 1
ATOM 880 N N . TYR A 1 107 ? -24.778 -5.793 30.250 1.00 85.25 107 TYR A N 1
ATOM 881 C CA . TYR A 1 107 ? -24.184 -4.713 29.470 1.00 85.25 107 TYR A CA 1
ATOM 882 C C . TYR A 1 107 ? -24.523 -3.360 30.094 1.00 85.25 107 TYR A C 1
ATOM 884 O O . TYR A 1 107 ? -25.439 -3.241 30.916 1.00 85.25 107 TYR A O 1
ATOM 892 N N . SER A 1 108 ? -23.792 -2.317 29.702 1.00 82.38 108 SER A N 1
ATOM 893 C CA . SER A 1 108 ? -24.126 -0.954 30.111 1.00 82.38 108 SER A CA 1
ATOM 894 C C . SER A 1 108 ? -23.855 0.069 29.021 1.00 82.38 108 SER A C 1
ATOM 896 O O . SER A 1 108 ? -23.069 -0.161 28.106 1.00 82.38 108 SER A O 1
ATOM 898 N N . MET A 1 109 ? -24.528 1.202 29.133 1.00 82.81 109 MET A N 1
ATOM 899 C CA . MET A 1 109 ? -24.380 2.352 28.250 1.00 82.81 109 MET A CA 1
ATOM 900 C C . MET A 1 109 ? -24.487 3.632 29.067 1.00 82.81 109 MET A C 1
ATOM 902 O O . MET A 1 109 ? -25.197 3.659 30.076 1.00 82.81 109 MET A O 1
ATOM 906 N N . LEU A 1 110 ? -23.766 4.661 28.640 1.00 79.44 110 LEU A N 1
ATOM 907 C CA . LEU A 1 110 ? -23.870 6.011 29.168 1.00 79.44 110 LEU A CA 1
ATOM 908 C C . LEU A 1 110 ? -24.642 6.887 28.191 1.00 79.44 110 LEU A C 1
ATOM 910 O O . LEU A 1 110 ? -24.475 6.767 26.982 1.00 79.44 110 LEU A O 1
ATOM 914 N N . PHE A 1 111 ? -25.455 7.780 28.734 1.00 80.38 111 PHE A N 1
ATOM 915 C CA . PHE A 1 111 ? -26.101 8.859 28.003 1.00 80.38 111 PHE A CA 1
ATOM 916 C C . PHE A 1 111 ? -25.592 10.178 28.553 1.00 80.38 111 PHE A C 1
ATOM 918 O O . PHE A 1 111 ? -25.616 10.386 29.769 1.00 80.38 111 PHE A O 1
ATOM 925 N N . HIS A 1 112 ? -25.147 11.055 27.668 1.00 77.50 112 HIS A N 1
ATOM 926 C CA . HIS A 1 112 ? -24.593 12.349 28.030 1.00 77.50 112 HIS A CA 1
ATOM 927 C C . HIS A 1 112 ? -25.242 13.479 27.215 1.00 77.50 112 HIS A C 1
ATOM 929 O O . HIS A 1 112 ? -25.547 13.299 26.037 1.00 77.50 112 HIS A O 1
ATOM 935 N N . GLY A 1 113 ? -25.407 14.644 27.848 1.00 70.00 113 GLY A N 1
ATOM 936 C CA . GLY A 1 113 ? -25.938 15.857 27.222 1.00 70.00 113 GLY A CA 1
ATOM 937 C C . GLY A 1 113 ? -27.462 15.865 27.078 1.00 70.00 113 GLY A C 1
ATOM 938 O O . GLY A 1 113 ? -28.144 14.883 27.385 1.00 70.00 113 GLY A O 1
ATOM 939 N N . GLU A 1 114 ? -27.997 16.995 26.610 1.00 68.25 114 GLU A N 1
ATOM 940 C CA . GLU A 1 114 ? -29.436 17.170 26.350 1.00 68.25 114 GLU A CA 1
ATOM 941 C C . GLU A 1 114 ? -29.916 16.300 25.176 1.00 68.25 114 GLU A C 1
ATOM 943 O O . GLU A 1 114 ? -31.025 15.768 25.213 1.00 68.25 114 GLU A O 1
ATOM 948 N N . ASP A 1 115 ? -29.037 16.056 24.199 1.00 65.38 115 ASP A N 1
ATOM 949 C CA . ASP A 1 115 ? -29.301 15.218 23.022 1.00 65.38 115 ASP A CA 1
ATOM 950 C C . ASP A 1 115 ? -29.154 13.704 23.286 1.00 65.38 115 ASP A C 1
ATOM 952 O O . ASP A 1 115 ? -29.322 12.894 22.372 1.00 65.38 115 ASP A O 1
ATOM 956 N N . LEU A 1 116 ? -28.856 13.295 24.530 1.00 67.62 116 LEU A N 1
ATOM 957 C CA . LEU A 1 116 ? -28.685 11.893 24.940 1.00 67.62 116 LEU A CA 1
ATOM 958 C C . LEU A 1 116 ? -27.672 11.123 24.072 1.00 67.62 116 LEU A C 1
ATOM 960 O O . LEU A 1 116 ? -27.924 9.986 23.661 1.00 67.62 116 LEU A O 1
ATOM 964 N N . ASN A 1 117 ? -26.501 11.717 23.831 1.00 70.81 117 ASN A N 1
ATOM 965 C CA . ASN A 1 117 ? -25.405 11.052 23.132 1.00 70.81 117 ASN A CA 1
ATOM 966 C C . ASN A 1 117 ? -25.069 9.726 23.825 1.00 70.81 117 ASN A C 1
ATOM 968 O O . ASN A 1 117 ? -24.761 9.695 25.021 1.00 70.81 117 ASN A O 1
ATOM 972 N N . ILE A 1 118 ? -25.161 8.630 23.067 1.00 72.81 118 ILE A N 1
ATOM 973 C CA . ILE A 1 118 ? -24.999 7.271 23.583 1.00 72.81 118 ILE A CA 1
ATOM 974 C C . ILE A 1 118 ? -23.534 6.876 23.493 1.00 72.81 118 ILE A C 1
ATOM 976 O O . ILE A 1 118 ? -22.973 6.784 22.403 1.00 72.81 118 ILE A O 1
ATOM 980 N N . ILE A 1 119 ? -22.951 6.558 24.640 1.00 73.06 119 ILE A N 1
ATOM 981 C CA . ILE A 1 119 ? -21.591 6.051 24.757 1.00 73.06 119 ILE A CA 1
ATOM 982 C C . ILE A 1 119 ? -21.695 4.608 25.253 1.00 73.06 119 ILE A C 1
ATOM 984 O O . ILE A 1 119 ? -21.926 4.362 26.447 1.00 73.06 119 ILE A O 1
ATOM 988 N N . PRO A 1 120 ? -21.636 3.623 24.344 1.00 67.62 120 PRO A N 1
ATOM 989 C CA . PRO A 1 120 ? -21.728 2.228 24.733 1.00 67.62 120 PRO A CA 1
ATOM 990 C C . PRO A 1 120 ? -20.457 1.812 25.488 1.00 67.62 120 PRO A C 1
ATOM 992 O O . PRO A 1 120 ? -19.351 2.150 25.086 1.00 67.62 120 PRO A O 1
ATOM 995 N N . ALA A 1 121 ? -20.608 1.029 26.561 1.00 72.94 121 ALA A N 1
ATOM 996 C CA . ALA A 1 121 ? -19.507 0.182 27.027 1.00 72.94 121 ALA A CA 1
ATOM 997 C C . ALA A 1 121 ? -19.328 -0.999 26.048 1.00 72.94 121 ALA A C 1
ATOM 999 O O . ALA A 1 121 ? -19.972 -1.050 24.992 1.00 72.94 121 ALA A O 1
ATOM 1000 N N . LYS A 1 122 ? -18.582 -2.038 26.455 1.00 74.56 122 LYS A N 1
ATOM 1001 C CA . LYS A 1 122 ? -18.669 -3.363 25.817 1.00 74.56 122 LYS A CA 1
ATOM 1002 C C . LYS A 1 122 ? -20.142 -3.741 25.669 1.00 74.56 122 LYS A C 1
ATOM 1004 O O . LYS A 1 122 ? -20.840 -3.908 26.663 1.00 74.56 122 LYS A O 1
ATOM 1009 N N . SER A 1 123 ? -20.616 -3.799 24.431 1.00 79.75 123 SER A N 1
ATOM 1010 C CA . SER A 1 123 ? -22.018 -3.981 24.047 1.00 79.75 123 SER A CA 1
ATOM 1011 C C . SER A 1 123 ? -22.191 -5.291 23.268 1.00 79.75 123 SER A C 1
ATOM 1013 O O . SER A 1 123 ? -21.205 -5.886 22.832 1.00 79.75 123 SER A O 1
ATOM 1015 N N . PRO A 1 124 ? -23.422 -5.750 22.982 1.00 83.12 124 PRO A N 1
ATOM 1016 C CA . PRO A 1 124 ? -23.626 -6.886 22.079 1.00 83.12 124 PRO A CA 1
ATOM 1017 C C . PRO A 1 124 ? -22.987 -6.689 20.691 1.00 83.12 124 PRO A C 1
ATOM 1019 O O . PRO A 1 124 ? -22.640 -7.661 20.019 1.00 83.12 124 PRO A O 1
ATOM 1022 N N . ILE A 1 125 ? -22.829 -5.433 20.257 1.00 83.81 125 ILE A N 1
ATOM 1023 C CA . ILE A 1 125 ? -22.157 -5.063 19.006 1.00 83.81 125 ILE A CA 1
ATOM 1024 C C . ILE A 1 125 ? -20.646 -5.297 19.123 1.00 83.81 125 ILE A C 1
ATOM 1026 O O . ILE A 1 125 ? -20.045 -5.831 18.186 1.00 83.81 125 ILE A O 1
ATOM 1030 N N . TYR A 1 126 ? -20.052 -4.961 20.274 1.00 85.81 126 TYR A N 1
ATOM 1031 C CA . TYR A 1 126 ? -18.664 -5.300 20.591 1.00 85.81 126 TYR A CA 1
ATOM 1032 C C . TYR A 1 126 ? -18.451 -6.817 20.535 1.00 85.81 126 TYR A C 1
ATOM 1034 O O . TYR A 1 126 ? -17.605 -7.257 19.765 1.00 85.81 126 TYR A O 1
ATOM 1042 N N . ASP A 1 127 ? -19.271 -7.614 21.234 1.00 88.00 127 ASP A N 1
ATOM 1043 C CA . ASP A 1 127 ? -19.158 -9.086 21.249 1.00 88.00 127 ASP A CA 1
ATOM 1044 C C . ASP A 1 127 ? -19.232 -9.675 19.828 1.00 88.00 127 ASP A C 1
ATOM 1046 O O . ASP A 1 127 ? -18.483 -10.583 19.452 1.00 88.00 127 ASP A O 1
ATOM 1050 N N . TYR A 1 128 ? -20.140 -9.150 19.000 1.00 89.69 128 TYR A N 1
ATOM 1051 C CA . TYR A 1 128 ? -20.241 -9.567 17.606 1.00 89.69 128 TYR A CA 1
ATOM 1052 C C . TYR A 1 128 ? -18.975 -9.214 16.817 1.00 89.69 128 TYR A C 1
ATOM 1054 O O . TYR A 1 128 ? -18.457 -10.056 16.078 1.00 89.69 128 TYR A O 1
ATOM 1062 N N . CYS A 1 129 ? -18.455 -7.997 16.974 1.00 90.00 129 CYS A N 1
ATOM 1063 C CA . CYS A 1 129 ? -17.236 -7.567 16.299 1.00 90.00 129 CYS A CA 1
ATOM 1064 C C . CYS A 1 129 ? -16.006 -8.359 16.768 1.00 90.00 129 CYS A C 1
ATOM 1066 O O . CYS A 1 129 ? -15.212 -8.803 15.940 1.00 90.00 129 CYS A O 1
ATOM 1068 N N . GLU A 1 130 ? -15.889 -8.629 18.067 1.00 91.62 130 GLU A N 1
ATOM 1069 C CA . GLU A 1 130 ? -14.843 -9.473 18.642 1.00 91.62 130 GLU A CA 1
ATOM 1070 C C . GLU A 1 130 ? -14.868 -10.873 18.019 1.00 91.62 130 GLU A C 1
ATOM 1072 O O . GLU A 1 130 ? -13.843 -11.339 17.519 1.00 91.62 130 GLU A O 1
ATOM 1077 N N . SER A 1 131 ? -16.050 -11.488 17.891 1.00 93.00 131 SER A N 1
ATOM 1078 C CA . SER A 1 131 ? -16.191 -12.794 17.231 1.00 93.00 131 SER A CA 1
ATOM 1079 C C . SER A 1 131 ? -15.744 -12.781 15.759 1.00 93.00 131 SER A C 1
ATOM 1081 O O . SER A 1 131 ? -15.182 -13.761 15.257 1.00 93.00 131 SER A O 1
ATOM 1083 N N . LEU A 1 132 ? -15.950 -11.665 15.043 1.00 93.69 132 LEU A N 1
ATOM 1084 C CA . LEU A 1 132 ? -15.439 -11.493 13.679 1.00 93.69 132 LEU A CA 1
ATOM 1085 C C . LEU A 1 132 ? -13.913 -11.412 13.674 1.00 93.69 132 LEU A C 1
ATOM 1087 O O . LEU A 1 132 ? -13.283 -12.022 12.807 1.00 93.69 132 LEU A O 1
ATOM 1091 N N . VAL A 1 133 ? -13.326 -10.694 14.635 1.00 92.75 133 VAL A N 1
ATOM 1092 C CA . VAL A 1 133 ? -11.873 -10.561 14.786 1.00 92.75 133 VAL A CA 1
ATOM 1093 C C . VAL A 1 133 ? -11.230 -11.907 15.112 1.00 92.75 133 VAL A C 1
ATOM 1095 O O . VAL A 1 133 ? -10.288 -12.309 14.431 1.00 92.75 133 VAL A O 1
ATOM 1098 N N . GLU A 1 134 ? -11.763 -12.658 16.073 1.00 94.62 134 GLU A N 1
ATOM 1099 C CA . GLU A 1 134 ? -11.278 -14.001 16.418 1.00 94.62 134 GLU A CA 1
ATOM 1100 C C . GLU A 1 134 ? -11.346 -14.963 15.227 1.00 94.62 134 GLU A C 1
ATOM 1102 O O . GLU A 1 134 ? -10.392 -15.693 14.919 1.00 94.62 134 GLU A O 1
ATOM 1107 N N . LYS A 1 135 ? -12.461 -14.924 14.488 1.00 94.31 135 LYS A N 1
ATOM 1108 C CA . LYS A 1 135 ? -12.627 -15.720 13.272 1.00 94.31 135 LYS A CA 1
ATOM 1109 C C . LYS A 1 135 ? -11.618 -15.309 12.201 1.00 94.31 135 LYS A C 1
ATOM 1111 O O . LYS A 1 135 ? -11.058 -16.177 11.532 1.00 94.31 135 LYS A O 1
ATOM 1116 N N . ALA A 1 136 ? -11.347 -14.015 12.051 1.00 92.50 136 ALA A N 1
ATOM 1117 C CA . ALA A 1 136 ? -10.366 -13.506 11.101 1.00 92.50 136 ALA A CA 1
ATOM 1118 C C . ALA A 1 136 ? -8.945 -13.962 11.444 1.00 92.50 136 ALA A C 1
ATOM 1120 O O . ALA A 1 136 ? -8.244 -14.426 10.546 1.00 92.50 136 ALA A O 1
ATOM 1121 N N . VAL A 1 137 ? -8.549 -13.913 12.721 1.00 93.00 137 VAL A N 1
ATOM 1122 C CA . VAL A 1 137 ? -7.255 -14.427 13.207 1.00 93.00 137 VAL A CA 1
ATOM 1123 C C . VAL A 1 137 ? -7.132 -15.928 12.935 1.00 93.00 137 VAL A C 1
ATOM 1125 O O . VAL A 1 137 ? -6.135 -16.390 12.384 1.00 93.00 137 VAL A O 1
ATOM 1128 N N . THR A 1 138 ? -8.181 -16.699 13.221 1.00 94.06 138 THR A N 1
ATOM 1129 C CA . THR A 1 138 ? -8.206 -18.146 12.944 1.00 94.06 138 THR A CA 1
ATOM 1130 C C . THR A 1 138 ? -8.012 -18.449 11.455 1.00 94.06 138 THR A C 1
ATOM 1132 O O . THR A 1 138 ? -7.282 -19.364 11.074 1.00 94.06 138 THR A O 1
ATOM 1135 N N . VAL A 1 139 ? -8.677 -17.685 10.589 1.00 92.44 139 VAL A N 1
ATOM 1136 C CA . VAL A 1 139 ? -8.591 -17.824 9.129 1.00 92.44 139 VAL A CA 1
ATOM 1137 C C . VAL A 1 139 ? -7.237 -17.327 8.598 1.00 92.44 139 VAL A C 1
ATOM 1139 O O . VAL A 1 139 ? -6.687 -17.936 7.678 1.00 92.44 139 VAL A O 1
ATOM 1142 N N . TYR A 1 140 ? -6.665 -16.293 9.220 1.00 90.50 140 TYR A N 1
ATOM 1143 C CA . TYR A 1 140 ? -5.331 -15.765 8.926 1.00 90.50 140 TYR A CA 1
ATOM 1144 C C . TYR A 1 140 ? -4.252 -16.816 9.183 1.00 90.50 140 TYR A C 1
ATOM 1146 O O . TYR A 1 140 ? -3.447 -17.097 8.298 1.00 90.50 140 TYR A O 1
ATOM 1154 N N . ASN A 1 141 ? -4.307 -17.479 10.341 1.00 88.88 141 ASN A N 1
ATOM 1155 C CA . ASN A 1 141 ? -3.378 -18.550 10.712 1.00 88.88 141 ASN A CA 1
ATOM 1156 C C . ASN A 1 141 ? -3.461 -19.763 9.768 1.00 88.88 141 ASN A C 1
ATOM 1158 O O . ASN A 1 141 ? -2.503 -20.514 9.632 1.00 88.88 141 ASN A O 1
ATOM 1162 N N . LYS A 1 142 ? -4.587 -19.934 9.063 1.00 89.31 142 LYS A N 1
ATOM 1163 C CA . LYS A 1 142 ? -4.773 -20.946 8.008 1.00 89.31 142 LYS A CA 1
ATOM 1164 C C . LYS A 1 142 ? -4.302 -20.478 6.621 1.00 89.31 142 LYS A C 1
ATOM 1166 O O . LYS A 1 142 ? -4.599 -21.141 5.630 1.00 89.31 142 LYS A O 1
ATOM 1171 N N . GLY A 1 143 ? -3.645 -19.320 6.519 1.00 83.81 143 GLY A N 1
ATOM 1172 C CA . GLY A 1 143 ? -3.148 -18.746 5.263 1.00 83.81 143 GLY A CA 1
ATOM 1173 C C . GLY A 1 143 ? -4.236 -18.188 4.336 1.00 83.81 143 GLY A C 1
ATOM 1174 O O . GLY A 1 143 ? -3.974 -17.892 3.171 1.00 83.81 143 GLY A O 1
ATOM 1175 N N . ARG A 1 144 ? -5.479 -18.036 4.813 1.00 85.56 144 ARG A N 1
ATOM 1176 C CA . ARG A 1 144 ? -6.626 -17.593 3.999 1.00 85.56 144 ARG A CA 1
ATOM 1177 C C . ARG A 1 144 ? -6.816 -16.074 4.066 1.00 85.56 144 ARG A C 1
ATOM 1179 O O . ARG A 1 144 ? -7.882 -15.578 4.426 1.00 85.56 144 ARG A O 1
ATOM 1186 N N . TYR A 1 145 ? -5.786 -15.334 3.667 1.00 85.88 145 TYR A N 1
ATOM 1187 C CA . TYR A 1 145 ? -5.691 -13.877 3.832 1.00 85.88 145 TYR A CA 1
ATOM 1188 C C . TYR A 1 145 ? -6.850 -13.073 3.219 1.00 85.88 145 TYR A C 1
ATOM 1190 O O . TYR A 1 145 ? -7.254 -12.056 3.766 1.00 85.88 145 TYR A O 1
ATOM 1198 N N . THR A 1 146 ? -7.442 -13.533 2.118 1.00 84.81 146 THR A N 1
ATOM 1199 C CA . THR A 1 146 ? -8.589 -12.874 1.455 1.00 84.81 146 THR A CA 1
ATOM 1200 C C . THR A 1 146 ? -9.833 -12.895 2.328 1.00 84.81 146 THR A C 1
ATOM 1202 O O . THR A 1 146 ? -10.531 -11.896 2.471 1.00 84.81 146 THR A O 1
ATOM 1205 N N . ALA A 1 147 ? -10.098 -14.053 2.938 1.00 87.44 147 ALA A N 1
ATOM 1206 C CA . ALA A 1 147 ? -11.217 -14.226 3.846 1.00 87.44 147 ALA A CA 1
ATOM 1207 C C . ALA A 1 147 ? -10.972 -13.451 5.148 1.00 87.44 147 ALA A C 1
ATOM 1209 O O . ALA A 1 147 ? -11.906 -12.854 5.678 1.00 87.44 147 ALA A O 1
ATOM 1210 N N . THR A 1 148 ? -9.718 -13.377 5.615 1.00 88.69 148 THR A N 1
ATOM 1211 C CA . THR A 1 148 ? -9.330 -12.467 6.702 1.00 88.69 148 THR A CA 1
ATOM 1212 C C . THR A 1 148 ? -9.626 -11.013 6.338 1.00 88.69 148 THR A C 1
ATOM 1214 O O . THR A 1 148 ? -10.269 -10.325 7.123 1.00 88.69 148 THR A O 1
ATOM 1217 N N . GLY A 1 149 ? -9.240 -10.558 5.142 1.00 87.12 149 GLY A N 1
ATOM 1218 C CA . GLY A 1 149 ? -9.507 -9.197 4.669 1.00 87.12 149 GLY A CA 1
ATOM 1219 C C . GLY A 1 149 ? -11.001 -8.869 4.613 1.00 87.12 149 GLY A C 1
ATOM 1220 O O . GLY A 1 149 ? -11.411 -7.791 5.037 1.00 87.12 149 GLY A O 1
ATOM 1221 N N . TRP A 1 150 ? -11.839 -9.816 4.176 1.00 87.38 150 TRP A N 1
ATOM 1222 C CA . TRP A 1 150 ? -13.297 -9.649 4.174 1.00 87.38 150 TRP A CA 1
ATOM 1223 C C . TRP A 1 150 ? -13.884 -9.543 5.591 1.00 87.38 150 TRP A C 1
ATOM 1225 O O . TRP A 1 150 ? -14.688 -8.652 5.865 1.00 87.38 150 TRP A O 1
ATOM 1235 N N . LEU A 1 151 ? -13.450 -10.410 6.513 1.00 90.94 151 LEU A N 1
ATOM 1236 C CA . LEU A 1 151 ? -13.876 -10.362 7.916 1.00 90.94 151 LEU A CA 1
ATOM 1237 C C . LEU A 1 151 ? -13.430 -9.062 8.600 1.00 90.94 151 LEU A C 1
ATOM 1239 O O . LEU A 1 151 ? -14.214 -8.457 9.327 1.00 90.94 151 LEU A O 1
ATOM 1243 N N . MET A 1 152 ? -12.210 -8.601 8.316 1.00 90.25 152 MET A N 1
ATOM 1244 C CA . MET A 1 152 ? -11.686 -7.331 8.817 1.00 90.25 152 MET A CA 1
ATOM 1245 C C . MET A 1 152 ? -12.428 -6.125 8.249 1.00 90.25 152 MET A C 1
ATOM 1247 O O . MET A 1 152 ? -12.744 -5.211 9.000 1.00 90.25 152 MET A O 1
ATOM 1251 N N . ALA A 1 153 ? -12.788 -6.129 6.962 1.00 87.38 153 ALA A N 1
ATOM 1252 C CA . ALA A 1 153 ? -13.611 -5.069 6.379 1.00 87.38 153 ALA A CA 1
ATOM 1253 C C . ALA A 1 153 ? -14.984 -4.976 7.065 1.00 87.38 153 ALA A C 1
ATOM 1255 O O . ALA A 1 153 ? -15.464 -3.876 7.338 1.00 87.38 153 ALA A O 1
ATOM 1256 N N . LYS A 1 154 ? -15.584 -6.125 7.405 1.00 89.56 154 LYS A N 1
ATOM 1257 C CA . LYS A 1 154 ? -16.840 -6.177 8.159 1.00 89.56 154 LYS A CA 1
ATOM 1258 C C . LYS A 1 154 ? -16.678 -5.664 9.594 1.00 89.56 154 LYS A C 1
ATOM 1260 O O . LYS A 1 154 ? -17.496 -4.866 10.036 1.00 89.56 154 LYS A O 1
ATOM 1265 N N . ALA A 1 155 ? -15.619 -6.071 10.295 1.00 89.12 155 ALA A N 1
ATOM 1266 C CA . ALA A 1 155 ? -15.305 -5.577 11.639 1.00 89.12 155 ALA A CA 1
ATOM 1267 C C . ALA A 1 155 ? -15.041 -4.058 11.645 1.00 89.12 155 ALA A C 1
ATOM 1269 O O . ALA A 1 155 ? -15.547 -3.331 12.497 1.00 89.12 155 ALA A O 1
ATOM 1270 N N . ARG A 1 156 ? -14.324 -3.556 10.634 1.00 88.00 156 ARG A N 1
ATOM 1271 C CA . ARG A 1 156 ? -14.026 -2.130 10.454 1.00 88.00 156 ARG A CA 1
ATOM 1272 C C . ARG A 1 156 ? -15.267 -1.287 10.183 1.00 88.00 156 ARG A C 1
ATOM 1274 O O . ARG A 1 156 ? -15.300 -0.145 10.609 1.00 88.00 156 ARG A O 1
ATOM 1281 N N . HIS A 1 157 ? -16.272 -1.827 9.496 1.00 87.81 157 HIS A N 1
ATOM 1282 C CA . HIS A 1 157 ? -17.548 -1.131 9.301 1.00 87.81 157 HIS A CA 1
ATOM 1283 C C . HIS A 1 157 ? -18.314 -0.959 10.622 1.00 87.81 157 HIS A C 1
ATOM 1285 O O . HIS A 1 157 ? -19.049 0.008 10.784 1.00 87.81 157 HIS A O 1
ATOM 1291 N N . ILE A 1 158 ? -18.169 -1.897 11.562 1.00 86.62 158 ILE A N 1
ATOM 1292 C CA . ILE A 1 158 ? -18.779 -1.781 12.893 1.00 86.62 158 ILE A CA 1
ATOM 1293 C C . ILE A 1 158 ? -18.015 -0.753 13.737 1.00 86.62 158 ILE A C 1
ATOM 1295 O O . ILE A 1 158 ? -18.634 0.009 14.466 1.00 86.62 158 ILE A O 1
ATOM 1299 N N . ASN A 1 159 ? -16.684 -0.719 13.598 1.00 79.88 159 ASN A N 1
ATOM 1300 C CA . ASN A 1 159 ? -15.786 0.260 14.219 1.00 79.88 159 ASN A CA 1
ATOM 1301 C C . ASN A 1 159 ? -15.962 0.435 15.747 1.00 79.88 159 ASN A C 1
ATOM 1303 O O . ASN A 1 159 ? -16.104 1.567 16.207 1.00 79.88 159 ASN A O 1
ATOM 1307 N N . PRO A 1 160 ? -15.955 -0.644 16.554 1.00 81.94 160 PRO A N 1
ATOM 1308 C CA . PRO A 1 160 ? -15.976 -0.485 18.004 1.00 81.94 160 PRO A CA 1
ATOM 1309 C C . PRO A 1 160 ? -14.648 0.112 18.480 1.00 81.94 160 PRO A C 1
ATOM 1311 O O . PRO A 1 160 ? -13.573 -0.304 18.026 1.00 81.94 160 PRO A O 1
ATOM 1314 N N . TYR A 1 161 ? -14.733 1.077 19.392 1.00 79.62 161 TYR A N 1
ATOM 1315 C CA . TYR A 1 161 ? -13.598 1.859 19.872 1.00 79.62 161 TYR A CA 1
ATOM 1316 C C . TYR A 1 161 ? -12.463 0.970 20.403 1.00 79.62 161 TYR A C 1
ATOM 1318 O O . TYR A 1 161 ? -11.308 1.112 20.002 1.00 79.62 161 TYR A O 1
ATOM 1326 N N . GLU A 1 162 ? -12.800 -0.040 21.205 1.00 78.94 162 GLU A N 1
ATOM 1327 C CA . GLU A 1 162 ? -11.837 -0.882 21.917 1.00 78.94 162 GLU A CA 1
ATOM 1328 C C . GLU A 1 162 ? -11.080 -1.864 21.007 1.00 78.94 162 GLU A C 1
ATOM 1330 O O . GLU A 1 162 ? -10.018 -2.361 21.380 1.00 78.94 162 GLU A O 1
ATOM 1335 N N . LEU A 1 163 ? -11.601 -2.170 19.811 1.00 84.44 163 LEU A N 1
ATOM 1336 C CA . LEU A 1 163 ? -10.928 -3.055 18.844 1.00 84.44 163 LEU A CA 1
ATOM 1337 C C . LEU A 1 163 ? -10.295 -2.285 17.683 1.00 84.44 163 LEU A C 1
ATOM 1339 O O . LEU A 1 163 ? -9.722 -2.911 16.789 1.00 84.44 163 LEU A O 1
ATOM 1343 N N . LYS A 1 164 ? -10.387 -0.951 17.666 1.00 85.12 164 LYS A N 1
ATOM 1344 C CA . LYS A 1 164 ? -9.969 -0.121 16.530 1.00 85.12 164 LYS A CA 1
ATOM 1345 C C . LYS A 1 164 ? -8.506 -0.346 16.142 1.00 85.12 164 LYS A C 1
ATOM 1347 O O . LYS A 1 164 ? -8.227 -0.555 14.961 1.00 85.12 164 LYS A O 1
ATOM 1352 N N . SER A 1 165 ? -7.596 -0.367 17.118 1.00 85.81 165 SER A N 1
ATOM 1353 C CA . SER A 1 165 ? -6.167 -0.646 16.902 1.00 85.81 165 SER A CA 1
ATOM 1354 C C . SER A 1 165 ? -5.949 -2.057 16.355 1.00 85.81 165 SER A C 1
ATOM 1356 O O . SER A 1 165 ? -5.387 -2.231 15.279 1.00 85.81 165 SER A O 1
ATOM 1358 N N . LYS A 1 166 ? -6.519 -3.069 17.017 1.00 87.56 166 LYS A N 1
ATOM 1359 C CA . LYS A 1 166 ? -6.405 -4.479 16.618 1.00 87.56 166 LYS A CA 1
ATOM 1360 C C . LYS A 1 166 ? -6.932 -4.742 15.201 1.00 87.56 166 LYS A C 1
ATOM 1362 O O . LYS A 1 166 ? -6.333 -5.511 14.449 1.00 87.56 166 LYS A O 1
ATOM 1367 N N . ILE A 1 167 ? -8.049 -4.113 14.826 1.00 89.81 167 ILE A N 1
ATOM 1368 C CA . ILE A 1 167 ? -8.614 -4.196 13.473 1.00 89.81 167 ILE A CA 1
ATOM 1369 C C . ILE A 1 167 ? -7.687 -3.504 12.471 1.00 89.81 167 ILE A C 1
ATOM 1371 O O . ILE A 1 167 ? -7.476 -4.048 11.385 1.00 89.81 167 ILE A O 1
ATOM 1375 N N . ALA A 1 168 ? -7.140 -2.332 12.805 1.00 88.75 168 ALA A N 1
ATOM 1376 C CA . ALA A 1 168 ? -6.221 -1.600 11.936 1.00 88.75 168 ALA A CA 1
ATOM 1377 C C . ALA A 1 168 ? -4.942 -2.407 11.659 1.00 88.75 168 ALA A C 1
ATOM 1379 O O . ALA A 1 168 ? -4.644 -2.664 10.492 1.00 88.75 168 ALA A O 1
ATOM 1380 N N . ASP A 1 169 ? -4.279 -2.898 12.706 1.00 90.94 169 ASP A N 1
ATOM 1381 C CA . ASP A 1 169 ? -3.012 -3.634 12.616 1.00 90.94 169 ASP A CA 1
ATOM 1382 C C . ASP A 1 169 ? -3.154 -4.919 11.790 1.00 90.94 169 ASP A C 1
ATOM 1384 O O .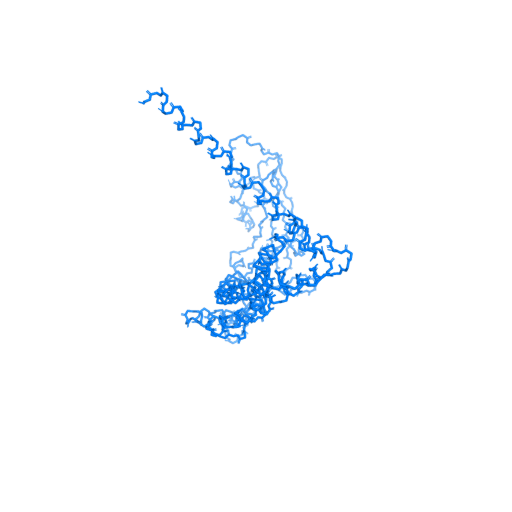 ASP A 1 169 ? -2.364 -5.202 10.879 1.00 90.94 169 ASP A O 1
ATOM 1388 N N . LEU A 1 170 ? -4.203 -5.708 12.061 1.00 89.00 170 LEU A N 1
ATOM 1389 C CA . LEU A 1 170 ? -4.451 -6.942 11.317 1.00 89.00 170 LEU A CA 1
ATOM 1390 C C . LEU A 1 170 ? -4.855 -6.650 9.866 1.00 89.00 170 LEU A C 1
ATOM 1392 O O . LEU A 1 170 ? -4.419 -7.357 8.956 1.00 89.00 170 LEU A O 1
ATOM 1396 N N . SER A 1 171 ? -5.648 -5.600 9.625 1.00 88.88 171 SER A N 1
ATOM 1397 C CA . SER A 1 171 ? -6.015 -5.179 8.266 1.00 88.88 171 SER A CA 1
ATOM 1398 C C . SER A 1 171 ? -4.794 -4.762 7.451 1.00 88.88 171 SER A C 1
ATOM 1400 O O . SER A 1 171 ? -4.678 -5.148 6.289 1.00 88.88 171 SER A O 1
ATOM 1402 N N . GLU A 1 172 ? -3.878 -4.000 8.047 1.00 89.69 172 GLU A N 1
ATOM 1403 C CA . GLU A 1 172 ? -2.649 -3.559 7.389 1.00 89.69 172 GLU A CA 1
ATOM 1404 C C . GLU A 1 172 ? -1.728 -4.741 7.081 1.00 89.69 172 GLU A C 1
ATOM 1406 O O . GLU A 1 172 ? -1.256 -4.889 5.951 1.00 89.69 172 GLU A O 1
ATOM 1411 N N . THR A 1 173 ? -1.560 -5.650 8.042 1.00 89.69 173 THR A N 1
ATOM 1412 C CA . THR A 1 173 ? -0.765 -6.872 7.865 1.00 89.69 173 THR A CA 1
ATOM 1413 C C . THR A 1 173 ? -1.315 -7.743 6.733 1.00 89.69 173 THR A C 1
ATOM 1415 O O . THR A 1 173 ? -0.566 -8.240 5.882 1.00 89.69 173 THR A O 1
ATOM 1418 N N . VAL A 1 174 ? -2.638 -7.916 6.680 1.00 88.06 174 VAL A N 1
ATOM 1419 C CA . VAL A 1 174 ? -3.312 -8.665 5.615 1.00 88.06 174 VAL A CA 1
ATOM 1420 C C . VAL A 1 174 ? -3.127 -7.964 4.274 1.00 88.06 174 VAL A C 1
ATOM 1422 O O . VAL A 1 174 ? -2.673 -8.612 3.333 1.00 88.06 174 VAL A O 1
ATOM 1425 N N . LYS A 1 175 ? -3.382 -6.654 4.186 1.00 86.06 175 LYS A N 1
ATOM 1426 C CA . LYS A 1 175 ? -3.188 -5.858 2.963 1.00 86.06 175 LYS A CA 1
ATOM 1427 C C . LYS A 1 175 ? -1.755 -5.967 2.437 1.00 86.06 175 LYS A C 1
ATOM 1429 O O . LYS A 1 175 ? -1.538 -6.241 1.256 1.00 86.06 175 LYS A O 1
ATOM 1434 N N . ALA A 1 176 ? -0.761 -5.845 3.315 1.00 86.81 176 ALA A N 1
ATOM 1435 C CA . ALA A 1 176 ? 0.644 -6.004 2.954 1.00 86.81 176 ALA A CA 1
ATOM 1436 C C . ALA A 1 176 ? 0.943 -7.416 2.423 1.00 86.81 176 ALA A C 1
ATOM 1438 O O . ALA A 1 176 ? 1.645 -7.572 1.423 1.00 86.81 176 ALA A O 1
ATOM 1439 N N . THR A 1 177 ? 0.381 -8.449 3.055 1.00 86.69 177 THR A N 1
ATOM 1440 C CA . THR A 1 177 ? 0.582 -9.854 2.667 1.00 86.69 177 THR A CA 1
ATOM 1441 C C . THR A 1 177 ? -0.064 -10.172 1.319 1.00 86.69 177 THR A C 1
ATOM 1443 O O . THR A 1 177 ? 0.580 -10.754 0.444 1.00 86.69 177 THR A O 1
ATOM 1446 N N . LEU A 1 178 ? -1.311 -9.741 1.123 1.00 84.50 178 LEU A N 1
ATOM 1447 C CA . LEU A 1 178 ? -2.048 -9.862 -0.135 1.00 84.50 178 LEU A CA 1
ATOM 1448 C C . LEU A 1 178 ? -1.327 -9.130 -1.273 1.00 84.50 178 LEU A C 1
ATOM 1450 O O . LEU A 1 178 ? -1.194 -9.660 -2.380 1.00 84.50 178 LEU A O 1
ATOM 1454 N N . GLY A 1 179 ? -0.817 -7.932 -0.981 1.00 86.62 179 GLY A N 1
ATOM 1455 C CA . GLY A 1 179 ? -0.171 -7.076 -1.962 1.00 86.62 179 GLY A CA 1
ATOM 1456 C C . GLY A 1 179 ? 1.172 -7.590 -2.475 1.00 86.62 179 GLY A C 1
ATOM 1457 O O . GLY A 1 179 ? 1.533 -7.279 -3.609 1.00 86.62 179 GLY A O 1
ATOM 1458 N N . LYS A 1 180 ? 1.894 -8.425 -1.712 1.00 89.94 180 LYS A N 1
ATOM 1459 C CA . LYS A 1 180 ? 3.173 -9.015 -2.156 1.00 89.94 180 LYS A CA 1
ATOM 1460 C C . LYS A 1 180 ? 3.034 -9.796 -3.466 1.00 89.94 180 LYS A C 1
ATOM 1462 O O . LYS A 1 180 ? 3.863 -9.633 -4.356 1.00 89.94 180 LYS A O 1
ATOM 1467 N N . ALA A 1 181 ? 1.979 -10.600 -3.606 1.00 87.88 181 ALA A N 1
ATOM 1468 C CA . ALA A 1 181 ? 1.757 -11.416 -4.801 1.00 87.88 181 ALA A CA 1
ATOM 1469 C C . ALA A 1 181 ? 1.446 -10.558 -6.041 1.00 87.88 181 ALA A C 1
ATOM 1471 O O . ALA A 1 181 ? 2.007 -10.792 -7.110 1.00 87.88 181 ALA A O 1
ATOM 1472 N N . TYR A 1 182 ? 0.612 -9.523 -5.887 1.00 89.62 182 TYR A N 1
ATOM 1473 C CA . TYR A 1 182 ? 0.325 -8.575 -6.967 1.00 89.62 182 TYR A CA 1
ATOM 1474 C C . TYR A 1 182 ? 1.563 -7.790 -7.390 1.00 89.62 182 TYR A C 1
ATOM 1476 O O . TYR A 1 182 ? 1.816 -7.672 -8.583 1.00 89.62 182 TYR A O 1
ATOM 1484 N N . ARG A 1 183 ? 2.354 -7.301 -6.425 1.00 93.12 183 ARG A N 1
ATOM 1485 C CA . ARG A 1 183 ? 3.613 -6.586 -6.689 1.00 93.12 183 ARG A CA 1
ATOM 1486 C C . ARG A 1 183 ? 4.597 -7.453 -7.464 1.00 93.12 183 ARG A C 1
ATOM 1488 O O . ARG A 1 183 ? 5.155 -6.995 -8.452 1.00 93.12 183 ARG A O 1
ATOM 1495 N N . ALA A 1 184 ? 4.771 -8.709 -7.051 1.00 94.00 184 ALA A N 1
ATOM 1496 C CA . ALA A 1 184 ? 5.647 -9.647 -7.746 1.00 94.00 184 ALA A CA 1
ATOM 1497 C C . ALA A 1 184 ? 5.190 -9.877 -9.195 1.00 94.00 184 ALA A C 1
ATOM 1499 O O . ALA A 1 184 ? 5.990 -9.753 -10.119 1.00 94.00 184 ALA A O 1
ATOM 1500 N N . GLY A 1 185 ? 3.895 -10.139 -9.398 1.00 94.00 185 GLY A N 1
ATOM 1501 C CA . GLY A 1 185 ? 3.312 -10.277 -10.732 1.00 94.00 185 GLY A CA 1
ATOM 1502 C C . GLY A 1 185 ? 3.505 -9.029 -11.589 1.00 94.00 185 GLY A C 1
ATOM 1503 O O . GLY A 1 185 ? 4.051 -9.117 -12.686 1.00 94.00 185 GLY A O 1
ATOM 1504 N N . ALA A 1 186 ? 3.110 -7.864 -11.073 1.00 96.38 186 ALA A N 1
ATOM 1505 C CA . ALA A 1 186 ? 3.209 -6.584 -11.769 1.00 96.38 186 ALA A CA 1
ATOM 1506 C C . ALA A 1 186 ? 4.646 -6.245 -12.163 1.00 96.38 186 ALA A C 1
ATOM 1508 O O . ALA A 1 186 ? 4.864 -5.761 -13.269 1.00 96.38 186 ALA A O 1
ATOM 1509 N N . LEU A 1 187 ? 5.622 -6.538 -11.299 1.00 96.75 187 LEU A N 1
ATOM 1510 C CA . LEU A 1 187 ? 7.035 -6.332 -11.598 1.00 96.75 187 LEU A CA 1
ATOM 1511 C C . LEU A 1 187 ? 7.485 -7.200 -12.777 1.00 96.75 187 LEU A C 1
ATOM 1513 O O . LEU A 1 187 ? 8.074 -6.685 -13.723 1.00 96.75 187 LEU A O 1
ATOM 1517 N N . VAL A 1 188 ? 7.175 -8.501 -12.746 1.00 96.38 188 VAL A N 1
ATOM 1518 C CA . VAL A 1 188 ? 7.521 -9.430 -13.835 1.00 96.38 188 VAL A CA 1
ATOM 1519 C C . VAL A 1 188 ? 6.861 -8.994 -15.143 1.00 96.38 188 VAL A C 1
ATOM 1521 O O . VAL A 1 188 ? 7.537 -8.894 -16.166 1.00 96.38 188 VAL A O 1
ATOM 1524 N N . GLY A 1 189 ? 5.563 -8.681 -15.109 1.00 96.62 189 GLY A N 1
ATOM 1525 C CA . GLY A 1 189 ? 4.818 -8.223 -16.281 1.00 96.62 189 GLY A CA 1
ATOM 1526 C C . GLY A 1 189 ? 5.373 -6.927 -16.871 1.00 96.62 189 GLY A C 1
ATOM 1527 O O . GLY A 1 189 ? 5.585 -6.847 -18.079 1.00 96.62 189 GLY A O 1
ATOM 1528 N N . ALA A 1 190 ? 5.673 -5.942 -16.023 1.00 97.25 190 ALA A N 1
ATOM 1529 C CA . ALA A 1 190 ? 6.231 -4.663 -16.447 1.00 97.25 190 ALA A CA 1
ATOM 1530 C C . ALA A 1 190 ? 7.644 -4.804 -17.030 1.00 97.25 190 ALA A C 1
ATOM 1532 O O . ALA A 1 190 ? 7.936 -4.199 -18.057 1.00 97.25 190 ALA A O 1
ATOM 1533 N N . ILE A 1 191 ? 8.513 -5.626 -16.427 1.00 95.81 191 ILE A N 1
ATOM 1534 C CA . ILE A 1 191 ? 9.863 -5.889 -16.952 1.00 95.81 191 ILE A CA 1
ATOM 1535 C C . ILE A 1 191 ? 9.784 -6.574 -18.320 1.00 95.81 191 ILE A C 1
ATOM 1537 O O . ILE A 1 191 ? 10.456 -6.144 -19.256 1.00 95.81 191 ILE A O 1
ATOM 1541 N N . LEU A 1 192 ? 8.946 -7.607 -18.462 1.00 96.12 192 LEU A N 1
ATOM 1542 C CA . LEU A 1 192 ? 8.766 -8.315 -19.733 1.00 96.12 192 LEU A CA 1
ATOM 1543 C C . LEU A 1 192 ? 8.242 -7.378 -20.827 1.00 96.12 192 LEU A C 1
ATOM 1545 O O . LEU A 1 192 ? 8.840 -7.296 -21.901 1.00 96.12 192 LEU A O 1
ATOM 1549 N N . ALA A 1 193 ? 7.170 -6.635 -20.544 1.00 96.69 193 ALA A N 1
ATOM 1550 C CA . ALA A 1 193 ? 6.607 -5.674 -21.488 1.00 96.69 193 ALA A CA 1
ATOM 1551 C C . ALA A 1 193 ? 7.594 -4.548 -21.819 1.00 96.69 193 ALA A C 1
ATOM 1553 O O . ALA A 1 193 ? 7.731 -4.183 -22.983 1.00 96.69 193 ALA A O 1
ATOM 1554 N N . GLY A 1 194 ? 8.322 -4.042 -20.821 1.00 95.38 194 GLY A N 1
ATOM 1555 C CA . GLY A 1 194 ? 9.349 -3.019 -20.989 1.00 95.38 194 GLY A CA 1
ATOM 1556 C C . GLY A 1 194 ? 10.484 -3.477 -21.899 1.00 95.38 194 GLY A C 1
ATOM 1557 O O . GLY A 1 194 ? 10.866 -2.739 -22.801 1.00 95.38 194 GLY A O 1
ATOM 1558 N N . MET A 1 195 ? 10.990 -4.703 -21.722 1.00 95.69 195 MET A N 1
ATOM 1559 C CA . MET A 1 195 ? 12.031 -5.263 -22.594 1.00 95.69 195 MET A CA 1
ATOM 1560 C C . MET A 1 195 ? 11.542 -5.408 -24.036 1.00 95.69 195 MET A C 1
ATOM 1562 O O . MET A 1 195 ? 12.221 -4.957 -24.957 1.00 95.69 195 MET A O 1
ATOM 1566 N N . VAL A 1 196 ? 10.353 -5.985 -24.241 1.00 96.12 196 VAL A N 1
ATOM 1567 C CA . VAL A 1 196 ? 9.762 -6.126 -25.583 1.00 96.12 196 VAL A CA 1
ATOM 1568 C C . VAL A 1 196 ? 9.568 -4.755 -26.236 1.00 96.12 196 VAL A C 1
ATOM 1570 O O . VAL A 1 196 ? 9.973 -4.553 -27.381 1.00 96.12 196 VAL A O 1
ATOM 1573 N N . ALA A 1 197 ? 9.016 -3.791 -25.496 1.00 94.25 197 ALA A N 1
ATOM 1574 C CA . ALA A 1 197 ? 8.822 -2.423 -25.961 1.00 94.25 197 ALA A CA 1
ATOM 1575 C C . ALA A 1 197 ? 10.142 -1.726 -26.311 1.00 94.25 197 ALA A C 1
ATOM 1577 O O . ALA A 1 197 ? 10.208 -1.019 -27.313 1.00 94.25 197 ALA A O 1
ATOM 1578 N N . ALA A 1 198 ? 11.197 -1.942 -25.523 1.00 94.94 198 ALA A N 1
ATOM 1579 C CA . ALA A 1 198 ? 12.508 -1.356 -25.761 1.00 94.94 198 ALA A CA 1
ATOM 1580 C C . ALA A 1 198 ? 13.115 -1.827 -27.083 1.00 94.94 198 ALA A C 1
ATOM 1582 O O . ALA A 1 198 ? 13.563 -0.996 -27.873 1.00 94.94 198 ALA A O 1
ATOM 1583 N N . PHE A 1 199 ? 13.077 -3.134 -27.358 1.00 94.75 199 PHE A N 1
ATOM 1584 C CA . PHE A 1 199 ? 13.544 -3.674 -28.636 1.00 94.75 199 PHE A CA 1
ATOM 1585 C C . PHE A 1 199 ? 12.681 -3.197 -29.808 1.00 94.75 199 PHE A C 1
ATOM 1587 O O . PHE A 1 199 ? 13.224 -2.805 -30.840 1.00 94.75 199 PHE A O 1
ATOM 1594 N N . ALA A 1 200 ? 11.355 -3.179 -29.642 1.00 92.31 200 ALA A N 1
ATOM 1595 C CA . ALA A 1 200 ? 10.432 -2.738 -30.684 1.00 92.31 200 ALA A CA 1
ATOM 1596 C C . ALA A 1 200 ? 10.627 -1.256 -31.045 1.00 92.31 200 ALA A C 1
ATOM 1598 O O . ALA A 1 200 ? 10.759 -0.921 -32.222 1.00 92.31 200 ALA A O 1
ATOM 1599 N N . LEU A 1 201 ? 10.703 -0.371 -30.046 1.00 90.06 201 LEU A N 1
ATOM 1600 C CA . LEU A 1 201 ? 10.922 1.060 -30.266 1.00 90.06 201 LEU A CA 1
ATOM 1601 C C . LEU A 1 201 ? 12.327 1.354 -30.787 1.00 90.06 201 LEU A C 1
ATOM 1603 O O . LEU A 1 201 ? 12.470 2.194 -31.670 1.00 90.06 201 LEU A O 1
ATOM 1607 N N . PHE A 1 202 ? 13.352 0.644 -30.307 1.00 90.81 202 PHE A N 1
ATOM 1608 C CA . PHE A 1 202 ? 14.700 0.760 -30.859 1.00 90.81 202 PHE A CA 1
ATOM 1609 C C . PHE A 1 202 ? 14.718 0.417 -32.354 1.00 90.81 202 PHE A C 1
ATOM 1611 O O . PHE A 1 202 ? 15.220 1.203 -33.154 1.00 90.81 202 PHE A O 1
ATOM 1618 N N . ALA A 1 203 ? 14.145 -0.728 -32.742 1.00 89.81 203 ALA A N 1
ATOM 1619 C CA . ALA A 1 203 ? 14.095 -1.152 -34.139 1.00 89.81 203 ALA A CA 1
ATOM 1620 C C . ALA A 1 203 ? 13.297 -0.161 -35.000 1.00 89.81 203 ALA A C 1
ATOM 1622 O O . ALA A 1 203 ? 13.785 0.294 -36.033 1.00 89.81 203 ALA A O 1
ATOM 1623 N N . TYR A 1 204 ? 12.116 0.256 -34.533 1.00 88.25 204 TYR A N 1
ATOM 1624 C CA . TYR A 1 204 ? 11.283 1.234 -35.233 1.00 88.25 204 TYR A CA 1
ATOM 1625 C C . TYR A 1 204 ? 12.004 2.572 -35.447 1.00 88.25 204 TYR A C 1
ATOM 1627 O O . TYR A 1 204 ? 12.017 3.098 -36.561 1.00 88.25 204 TYR A O 1
ATOM 1635 N N . CYS A 1 205 ? 12.629 3.121 -34.403 1.00 86.31 205 CYS A N 1
ATOM 1636 C CA . CYS A 1 205 ? 13.324 4.404 -34.485 1.00 86.31 205 CYS A CA 1
ATOM 1637 C C . CYS A 1 205 ? 14.648 4.327 -35.259 1.00 86.31 205 CYS A C 1
ATOM 1639 O O . CYS A 1 205 ? 15.141 5.357 -35.712 1.00 86.31 205 CYS A O 1
ATOM 1641 N N . ARG A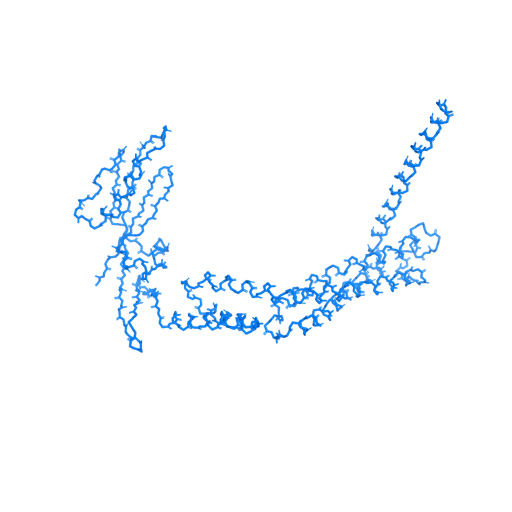 1 206 ? 15.241 3.137 -35.406 1.00 84.12 206 ARG A N 1
ATOM 1642 C CA . ARG A 1 206 ? 16.432 2.931 -36.239 1.00 84.12 206 ARG A CA 1
ATOM 1643 C C . ARG A 1 206 ? 16.078 2.870 -37.724 1.00 84.12 206 ARG A C 1
ATOM 1645 O O . ARG A 1 206 ? 16.798 3.457 -38.527 1.00 84.12 206 ARG A O 1
ATOM 1652 N N . ASP A 1 207 ? 14.999 2.164 -38.062 1.00 80.88 207 ASP A N 1
ATOM 1653 C CA . ASP A 1 207 ? 14.721 1.756 -39.443 1.00 80.88 207 ASP A CA 1
ATOM 1654 C C . ASP A 1 207 ? 13.653 2.623 -40.142 1.00 80.88 207 ASP A C 1
ATOM 1656 O O . ASP A 1 207 ? 13.707 2.773 -41.361 1.00 80.88 207 ASP A O 1
ATOM 1660 N N . PHE A 1 208 ? 12.712 3.229 -39.402 1.00 75.44 208 PHE A N 1
ATOM 1661 C CA . PHE A 1 208 ? 11.582 3.981 -39.982 1.00 75.44 208 PHE A CA 1
ATOM 1662 C C . PHE A 1 208 ? 11.404 5.393 -39.407 1.00 75.44 208 PHE A C 1
ATOM 1664 O O . PHE A 1 208 ? 11.303 6.356 -40.157 1.00 75.44 208 PHE A O 1
ATOM 1671 N N . ASN A 1 209 ? 11.321 5.504 -38.079 1.00 72.06 209 ASN A N 1
ATOM 1672 C CA . ASN A 1 209 ? 11.149 6.734 -37.296 1.00 72.06 209 ASN A CA 1
ATOM 1673 C C . ASN A 1 209 ? 10.311 7.874 -37.921 1.00 72.06 209 ASN A C 1
ATOM 1675 O O . ASN A 1 209 ? 10.789 8.996 -38.071 1.00 72.06 209 ASN A O 1
ATOM 1679 N N . HIS A 1 210 ? 9.033 7.650 -38.227 1.00 68.75 210 HIS A N 1
ATOM 1680 C CA . HIS A 1 210 ? 8.185 8.761 -38.666 1.00 68.75 210 HIS A CA 1
ATOM 1681 C C . HIS A 1 210 ? 7.925 9.763 -37.526 1.00 68.75 210 HIS A C 1
ATOM 1683 O O . HIS A 1 210 ? 7.363 9.408 -36.491 1.00 68.75 210 HIS A O 1
ATOM 1689 N N . MET A 1 211 ? 8.322 11.017 -37.745 1.00 70.44 211 MET A N 1
ATOM 1690 C CA . MET A 1 211 ? 8.034 12.197 -36.921 1.00 70.44 211 MET A CA 1
ATOM 1691 C C . MET A 1 211 ? 7.453 13.298 -37.813 1.00 70.44 211 MET A C 1
ATOM 1693 O O . MET A 1 211 ? 7.647 13.261 -39.028 1.00 70.44 211 MET A O 1
ATOM 1697 N N . LEU A 1 212 ? 6.780 14.288 -37.221 1.00 70.00 212 LEU A N 1
ATOM 1698 C CA . LEU A 1 212 ? 6.270 15.449 -37.959 1.00 70.00 212 LEU A CA 1
ATOM 1699 C C . LEU A 1 212 ? 7.395 16.224 -38.678 1.00 70.00 212 LEU A C 1
ATOM 1701 O O . LEU A 1 212 ? 8.511 16.347 -38.170 1.00 70.00 212 LEU A O 1
ATOM 1705 N N . ASP A 1 213 ? 7.086 16.785 -39.851 1.00 67.31 213 ASP A N 1
ATOM 1706 C CA . ASP A 1 213 ? 8.079 17.315 -40.804 1.00 67.31 213 ASP A CA 1
ATOM 1707 C C . ASP A 1 213 ? 8.970 18.441 -40.256 1.00 67.31 213 ASP A C 1
ATOM 1709 O O . ASP A 1 213 ? 10.127 18.576 -40.661 1.00 67.31 213 ASP A O 1
ATOM 1713 N N . TYR A 1 214 ? 8.486 19.224 -39.285 1.00 66.88 214 TYR A N 1
ATOM 1714 C CA . TYR A 1 214 ? 9.286 20.274 -38.641 1.00 66.88 214 TYR A CA 1
ATOM 1715 C C . TYR A 1 214 ? 10.471 19.723 -37.826 1.00 66.88 214 TYR A C 1
ATOM 1717 O O . TYR A 1 214 ? 11.373 20.478 -37.473 1.00 66.88 214 TYR A O 1
ATOM 1725 N N . MET A 1 215 ? 10.511 18.410 -37.574 1.00 64.75 215 MET A N 1
ATOM 1726 C CA . MET A 1 215 ? 11.596 17.702 -36.885 1.00 64.75 215 MET A CA 1
ATOM 1727 C C . MET A 1 215 ? 12.589 17.025 -37.850 1.00 64.75 215 MET A C 1
ATOM 1729 O O . MET A 1 215 ? 13.340 16.128 -37.463 1.00 64.75 215 MET A O 1
ATOM 1733 N N . ALA A 1 216 ? 12.655 17.453 -39.118 1.00 59.38 216 ALA A N 1
ATOM 1734 C CA . ALA A 1 216 ? 13.525 16.858 -40.142 1.00 59.38 216 ALA A CA 1
ATOM 1735 C C . ALA A 1 216 ? 15.033 16.815 -39.788 1.00 59.38 216 ALA A C 1
ATOM 1737 O O . ALA A 1 216 ? 15.755 15.966 -40.312 1.00 59.38 216 ALA A O 1
ATOM 1738 N N . PHE A 1 217 ? 15.518 17.677 -38.885 1.00 59.09 217 PHE A N 1
ATOM 1739 C CA . PHE A 1 217 ? 16.897 17.653 -38.361 1.00 59.09 217 PHE A CA 1
ATOM 1740 C C . PHE A 1 217 ? 17.186 16.450 -37.439 1.00 59.09 217 PHE A C 1
ATOM 1742 O O . PHE A 1 217 ? 18.348 16.147 -37.166 1.00 59.09 217 PHE A O 1
ATOM 1749 N N . PHE A 1 218 ? 16.133 15.770 -36.976 1.00 61.25 218 PHE A N 1
ATOM 1750 C CA . PHE A 1 218 ? 16.172 14.564 -36.150 1.00 61.25 218 PHE A CA 1
ATOM 1751 C C . PHE A 1 218 ? 15.878 13.285 -36.923 1.00 61.25 218 PHE A C 1
ATOM 1753 O O . PHE A 1 218 ? 16.360 12.227 -36.543 1.00 61.25 218 PHE A O 1
ATOM 1760 N N . ASN A 1 219 ? 15.077 13.387 -37.984 1.00 59.16 219 ASN A N 1
ATOM 1761 C CA . ASN A 1 219 ? 14.589 12.245 -38.753 1.00 59.16 219 ASN A CA 1
ATOM 1762 C C . ASN A 1 219 ? 15.531 11.853 -39.914 1.00 59.16 219 ASN A C 1
ATOM 1764 O O . ASN A 1 219 ? 15.494 10.741 -40.427 1.00 59.16 219 ASN A O 1
ATOM 1768 N N . LYS A 1 220 ? 16.423 12.755 -40.341 1.00 65.00 220 LYS A N 1
ATOM 1769 C CA . LYS A 1 220 ? 17.381 12.465 -41.418 1.00 65.00 220 LYS A CA 1
ATOM 1770 C C . LYS A 1 220 ? 18.673 11.865 -40.866 1.00 65.00 220 LYS A C 1
ATOM 1772 O O . LYS A 1 220 ? 19.270 12.408 -39.938 1.00 65.00 220 LYS A O 1
ATOM 1777 N N . SER A 1 221 ? 19.169 10.819 -41.526 1.00 61.66 221 SER A N 1
ATOM 1778 C CA . SER A 1 221 ? 20.419 10.106 -41.206 1.00 61.66 221 SER A CA 1
ATOM 1779 C C . SER A 1 221 ? 21.682 10.985 -41.148 1.00 61.66 221 SER A C 1
ATOM 1781 O O . SER A 1 221 ? 22.702 10.556 -40.615 1.00 61.66 221 SER A O 1
ATOM 1783 N N . GLY A 1 222 ? 21.622 12.222 -41.655 1.00 62.00 222 GLY A N 1
ATOM 1784 C CA . GLY A 1 222 ? 22.693 13.220 -41.554 1.00 62.00 222 GLY A CA 1
ATOM 1785 C C . GLY A 1 222 ? 22.722 14.026 -40.245 1.00 62.00 222 GLY A C 1
ATOM 1786 O O . GLY A 1 222 ? 23.680 14.759 -40.009 1.00 62.00 222 GLY A O 1
ATOM 1787 N N . GLY A 1 223 ? 21.701 13.919 -39.388 1.00 69.81 223 GLY A N 1
ATOM 1788 C CA . GLY A 1 223 ? 21.639 14.619 -38.103 1.00 69.81 223 GLY A CA 1
ATOM 1789 C C . GLY A 1 223 ? 22.526 13.966 -37.041 1.00 69.81 223 GLY A C 1
ATOM 1790 O O . GLY A 1 223 ? 22.491 12.755 -36.831 1.00 69.81 223 GLY A O 1
ATOM 1791 N N . TRP A 1 224 ? 23.304 14.757 -36.299 1.00 75.19 224 TRP A N 1
ATOM 1792 C CA . TRP A 1 224 ? 24.250 14.222 -35.310 1.00 75.19 224 TRP A CA 1
ATOM 1793 C C . TRP A 1 224 ? 23.572 13.518 -34.113 1.00 75.19 224 TRP A C 1
ATOM 1795 O O . TRP A 1 224 ? 24.201 12.664 -33.478 1.00 75.19 224 TRP A O 1
ATOM 1805 N N . LEU A 1 225 ? 22.297 13.839 -33.838 1.00 77.00 225 LEU A N 1
ATOM 1806 C CA . LEU A 1 225 ? 21.465 13.212 -32.800 1.00 77.00 225 LEU A CA 1
ATOM 1807 C C . LEU A 1 225 ? 20.745 11.937 -33.256 1.00 77.00 225 LEU A C 1
ATOM 1809 O O . LEU A 1 225 ? 20.382 11.124 -32.406 1.00 77.00 225 LEU A O 1
ATOM 1813 N N . PHE A 1 226 ? 20.607 11.717 -34.568 1.00 79.25 226 PHE A N 1
ATOM 1814 C CA . PHE A 1 226 ? 19.888 10.573 -35.142 1.00 79.25 226 PHE A CA 1
ATOM 1815 C C . PHE A 1 226 ? 20.399 9.241 -34.580 1.00 79.25 226 PHE A C 1
ATOM 1817 O O . PHE A 1 226 ? 19.626 8.404 -34.134 1.00 79.25 226 PHE A O 1
ATOM 1824 N N . LYS A 1 227 ? 21.724 9.080 -34.480 1.00 82.50 227 LYS A N 1
ATOM 1825 C CA . LYS A 1 227 ? 22.359 7.854 -33.962 1.00 82.50 227 LYS A CA 1
ATOM 1826 C C . LYS A 1 227 ? 22.078 7.550 -32.486 1.00 82.50 227 LYS A C 1
ATOM 1828 O O . LYS A 1 227 ? 22.259 6.415 -32.060 1.00 82.50 227 LYS A O 1
ATOM 1833 N N . TYR A 1 228 ? 21.688 8.551 -31.698 1.00 86.69 228 TYR A N 1
ATOM 1834 C CA . TYR A 1 228 ? 21.371 8.376 -30.278 1.00 86.69 228 TYR A CA 1
ATOM 1835 C C . TYR A 1 228 ? 19.881 8.146 -30.052 1.00 86.69 228 TYR A C 1
ATOM 1837 O O . TYR A 1 228 ? 19.500 7.586 -29.028 1.00 86.69 228 TYR A O 1
ATOM 1845 N N . HIS A 1 229 ? 19.041 8.554 -31.001 1.00 87.12 229 HIS A N 1
ATOM 1846 C CA . HIS A 1 229 ? 17.598 8.533 -30.846 1.00 87.12 229 HIS A CA 1
ATOM 1847 C C . HIS A 1 229 ? 17.005 7.123 -30.654 1.00 87.12 229 HIS A C 1
ATOM 1849 O O . HIS A 1 229 ? 16.270 6.944 -29.682 1.00 87.12 229 HIS A O 1
ATOM 1855 N N . PRO A 1 230 ? 17.367 6.090 -31.446 1.00 88.81 230 PRO A N 1
ATOM 1856 C CA . PRO A 1 230 ? 16.871 4.730 -31.224 1.00 88.81 230 PRO A CA 1
ATOM 1857 C C . PRO A 1 230 ? 17.199 4.207 -29.825 1.00 88.81 230 PRO A C 1
ATOM 1859 O O . PRO A 1 230 ? 16.339 3.664 -29.133 1.00 88.81 230 PRO A O 1
ATOM 1862 N N . THR A 1 231 ? 18.438 4.423 -29.375 1.00 90.38 231 THR A N 1
ATOM 1863 C CA . THR A 1 231 ? 18.895 4.018 -28.042 1.00 90.38 231 THR A CA 1
ATOM 1864 C C . THR A 1 231 ? 18.157 4.781 -26.946 1.00 90.38 231 THR A C 1
ATOM 1866 O O . THR A 1 231 ? 17.744 4.179 -25.957 1.00 90.38 231 THR A O 1
ATOM 1869 N N . ALA A 1 232 ? 17.939 6.086 -27.125 1.00 90.75 232 ALA A N 1
ATOM 1870 C CA . ALA A 1 232 ? 17.178 6.901 -26.183 1.00 90.75 232 ALA A CA 1
ATOM 1871 C C . ALA A 1 232 ? 15.731 6.413 -26.061 1.00 90.75 232 ALA A C 1
ATOM 1873 O O . ALA A 1 232 ? 15.221 6.306 -24.949 1.00 90.75 232 ALA A O 1
ATOM 1874 N N . MET A 1 233 ? 15.097 6.052 -27.177 1.00 90.50 233 MET A N 1
ATOM 1875 C CA . MET A 1 233 ? 13.732 5.525 -27.195 1.00 90.50 233 MET A CA 1
ATOM 1876 C C . MET A 1 233 ? 13.630 4.135 -26.565 1.00 90.50 233 MET A C 1
ATOM 1878 O O . MET A 1 233 ? 12.705 3.890 -25.792 1.00 90.50 233 MET A O 1
ATOM 1882 N N . GLY A 1 234 ? 14.605 3.254 -26.806 1.00 92.00 234 GLY A N 1
ATOM 1883 C CA . GLY A 1 234 ? 14.684 1.960 -26.126 1.00 92.00 234 GLY A CA 1
ATOM 1884 C C . GLY A 1 234 ? 14.839 2.103 -24.606 1.00 92.00 234 GLY A C 1
ATOM 1885 O O . GLY A 1 234 ? 14.113 1.470 -23.841 1.00 92.00 234 GLY A O 1
ATOM 1886 N N . LEU A 1 235 ? 15.733 2.989 -24.150 1.00 92.12 235 LEU A N 1
ATOM 1887 C CA . LEU A 1 235 ? 15.920 3.272 -22.721 1.00 92.12 235 LEU A CA 1
ATOM 1888 C C . LEU A 1 235 ? 14.689 3.930 -22.092 1.00 92.12 235 LEU A C 1
ATOM 1890 O O . LEU A 1 235 ? 14.313 3.583 -20.974 1.00 92.12 235 LEU A O 1
ATOM 1894 N N . LEU A 1 236 ? 14.040 4.849 -22.806 1.00 92.06 236 LEU A N 1
ATOM 1895 C CA . LEU A 1 236 ? 12.819 5.495 -22.339 1.00 92.06 236 LEU A CA 1
ATOM 1896 C C . LEU A 1 236 ? 11.676 4.481 -22.203 1.00 92.06 236 LEU A C 1
ATOM 1898 O O . LEU A 1 236 ? 10.942 4.533 -21.225 1.00 92.06 236 LEU A O 1
ATOM 1902 N N . ALA A 1 237 ? 11.567 3.508 -23.109 1.00 91.69 237 ALA A N 1
ATOM 1903 C CA . ALA A 1 237 ? 10.598 2.419 -22.994 1.00 91.69 237 ALA A CA 1
ATOM 1904 C C . ALA A 1 237 ? 10.828 1.558 -21.739 1.00 91.69 237 ALA A C 1
ATOM 1906 O O . ALA A 1 237 ? 9.875 1.251 -21.022 1.00 91.69 237 ALA A O 1
ATOM 1907 N N . LEU A 1 238 ? 12.089 1.226 -21.428 1.00 92.94 238 LEU A N 1
ATOM 1908 C CA . LEU A 1 238 ? 12.440 0.547 -20.173 1.00 92.94 238 LEU A CA 1
ATOM 1909 C C . LEU A 1 238 ? 12.087 1.404 -18.957 1.00 92.94 238 LEU A C 1
ATOM 1911 O O . LEU A 1 238 ? 11.539 0.896 -17.983 1.00 92.94 238 LEU A O 1
ATOM 1915 N N . PHE A 1 239 ? 12.358 2.707 -19.018 1.00 93.38 239 PHE A N 1
ATOM 1916 C CA . PHE A 1 239 ? 12.012 3.632 -17.945 1.00 93.38 239 PHE A CA 1
ATOM 1917 C C . PHE A 1 239 ? 10.497 3.683 -17.704 1.00 93.38 239 PHE A C 1
ATOM 1919 O O . PHE A 1 239 ? 10.057 3.681 -16.556 1.00 93.38 239 PHE A O 1
ATOM 1926 N N . MET A 1 240 ? 9.688 3.624 -18.766 1.00 94.12 240 MET A N 1
ATOM 1927 C CA . MET A 1 240 ? 8.221 3.595 -18.689 1.00 94.12 240 MET A CA 1
ATOM 1928 C C . MET A 1 240 ? 7.646 2.293 -18.113 1.00 94.12 240 MET A C 1
ATOM 1930 O O . MET A 1 240 ? 6.478 2.261 -17.714 1.00 94.12 240 MET A O 1
ATOM 1934 N N . ALA A 1 241 ? 8.452 1.237 -17.970 1.00 95.12 241 ALA A N 1
ATOM 1935 C CA . ALA A 1 241 ? 8.049 0.058 -17.212 1.00 95.12 241 ALA A CA 1
ATOM 1936 C C . ALA A 1 241 ? 7.815 0.383 -15.727 1.00 95.12 241 ALA A C 1
ATOM 1938 O O . ALA A 1 241 ? 6.917 -0.191 -15.116 1.00 95.12 241 ALA A O 1
ATOM 1939 N N . TYR A 1 242 ? 8.564 1.331 -15.154 1.00 95.94 242 TYR A N 1
ATOM 1940 C CA . TYR A 1 242 ? 8.434 1.715 -13.748 1.00 95.94 242 TYR A CA 1
ATOM 1941 C C . TYR A 1 242 ? 7.075 2.350 -13.396 1.00 95.94 242 TYR A C 1
ATOM 1943 O O . TYR A 1 242 ? 6.405 1.821 -12.504 1.00 95.94 242 TYR A O 1
ATOM 1951 N N . PRO A 1 243 ? 6.600 3.419 -14.072 1.00 96.12 243 PRO A N 1
ATOM 1952 C CA . PRO A 1 243 ? 5.260 3.941 -13.818 1.00 96.12 243 PRO A CA 1
ATOM 1953 C C . PRO A 1 243 ? 4.175 2.902 -14.139 1.00 96.12 243 PRO A C 1
ATOM 1955 O O . PRO A 1 243 ? 3.219 2.784 -13.376 1.00 96.12 243 PRO A O 1
ATOM 1958 N N . GLY A 1 244 ? 4.360 2.070 -15.174 1.00 95.19 244 GLY A N 1
ATOM 1959 C CA . GLY A 1 244 ? 3.462 0.943 -15.457 1.00 95.19 244 GLY A CA 1
ATOM 1960 C C . GLY A 1 244 ? 3.341 -0.036 -14.284 1.00 95.19 244 GLY A C 1
ATOM 1961 O O . GLY A 1 244 ? 2.231 -0.372 -13.869 1.00 95.19 244 GLY A O 1
ATOM 1962 N N . TYR A 1 245 ? 4.469 -0.423 -13.685 1.00 96.75 245 TYR A N 1
ATOM 1963 C CA . TYR A 1 245 ? 4.524 -1.246 -12.476 1.00 96.75 245 TYR A CA 1
ATOM 1964 C C . TYR A 1 245 ? 3.827 -0.585 -11.278 1.00 96.75 245 TYR A C 1
ATOM 1966 O O . TYR A 1 245 ? 3.050 -1.249 -10.582 1.00 96.75 245 TYR A O 1
ATOM 1974 N N . LEU A 1 246 ? 4.086 0.704 -11.025 1.00 95.44 246 LEU A N 1
ATOM 1975 C CA . LEU A 1 246 ? 3.478 1.428 -9.906 1.00 95.44 246 LEU A CA 1
ATOM 1976 C C . LEU A 1 246 ? 1.955 1.475 -10.041 1.00 95.44 246 LEU A C 1
ATOM 1978 O O . LEU A 1 246 ? 1.243 1.138 -9.094 1.00 95.44 246 LEU A O 1
ATOM 1982 N N . THR A 1 247 ? 1.447 1.822 -11.225 1.00 94.69 247 THR A N 1
ATOM 1983 C CA . THR A 1 247 ? 0.003 1.888 -11.468 1.00 94.69 247 THR A CA 1
ATOM 1984 C C . THR A 1 247 ? -0.646 0.506 -11.414 1.00 94.69 247 THR A C 1
ATOM 1986 O O . THR A 1 247 ? -1.682 0.345 -10.769 1.00 94.69 247 THR A O 1
ATOM 1989 N N . ALA A 1 248 ? -0.022 -0.521 -12.000 1.00 93.81 248 ALA A N 1
ATOM 1990 C CA . ALA A 1 248 ? -0.507 -1.900 -11.908 1.00 93.81 248 ALA A CA 1
ATOM 1991 C C . ALA A 1 248 ? -0.561 -2.399 -10.454 1.00 93.81 248 ALA A C 1
ATOM 1993 O O . ALA A 1 248 ? -1.520 -3.060 -10.051 1.00 93.81 248 ALA A O 1
ATOM 1994 N N . THR A 1 249 ? 0.442 -2.041 -9.648 1.00 91.62 249 THR A N 1
ATOM 1995 C CA . THR A 1 249 ? 0.481 -2.358 -8.217 1.00 91.62 249 THR A CA 1
ATOM 1996 C C . THR A 1 249 ? -0.647 -1.664 -7.464 1.00 91.62 249 THR A C 1
ATOM 1998 O O . THR A 1 249 ? -1.323 -2.319 -6.671 1.00 91.62 249 THR A O 1
ATOM 2001 N N . ALA A 1 250 ? -0.878 -0.371 -7.702 1.00 90.62 250 ALA A N 1
ATOM 2002 C CA . ALA A 1 250 ? -1.968 0.366 -7.065 1.00 90.62 250 ALA A CA 1
ATOM 2003 C C . ALA A 1 250 ? -3.325 -0.288 -7.372 1.00 90.62 250 ALA A C 1
ATOM 2005 O O . ALA A 1 250 ? -4.058 -0.643 -6.454 1.00 90.62 250 ALA A O 1
ATOM 2006 N N . ILE A 1 251 ? -3.601 -0.592 -8.645 1.00 88.75 251 ILE A N 1
ATOM 2007 C CA . ILE A 1 251 ? -4.840 -1.270 -9.059 1.00 88.75 251 ILE A CA 1
ATOM 2008 C C . ILE A 1 251 ? -4.965 -2.645 -8.380 1.00 88.75 251 ILE A C 1
ATOM 2010 O O . ILE A 1 251 ? -5.987 -2.953 -7.764 1.00 88.75 251 ILE A O 1
ATOM 2014 N N . GLY A 1 252 ? -3.920 -3.475 -8.438 1.00 85.75 252 GLY A N 1
ATOM 2015 C CA . GLY A 1 252 ? -3.951 -4.815 -7.850 1.00 85.75 252 GLY A CA 1
ATOM 2016 C C . GLY A 1 252 ? -4.134 -4.809 -6.328 1.00 85.75 252 GLY A C 1
ATOM 2017 O O . GLY A 1 252 ? -4.880 -5.627 -5.791 1.00 85.75 252 GLY A O 1
ATOM 2018 N N . THR A 1 253 ? -3.480 -3.875 -5.631 1.00 82.94 253 THR A N 1
ATOM 2019 C CA . THR A 1 253 ? -3.462 -3.827 -4.158 1.00 82.94 253 THR A CA 1
ATOM 2020 C C . THR A 1 253 ? -4.581 -3.004 -3.531 1.00 82.94 253 THR A C 1
ATOM 2022 O O . THR A 1 253 ? -4.901 -3.230 -2.369 1.00 82.94 253 THR A O 1
ATOM 2025 N N . GLU A 1 254 ? -5.209 -2.085 -4.263 1.00 81.56 254 GLU A N 1
ATOM 2026 C CA . GLU A 1 254 ? -6.307 -1.269 -3.733 1.00 81.56 254 GLU A CA 1
ATOM 2027 C C . GLU A 1 254 ? -7.679 -1.737 -4.215 1.00 81.56 254 GLU A C 1
ATOM 2029 O O . GLU A 1 254 ? -8.622 -1.761 -3.426 1.00 81.56 254 GLU A O 1
ATOM 2034 N N . TRP A 1 255 ? -7.798 -2.157 -5.478 1.00 78.00 255 TRP A N 1
ATOM 2035 C CA . TRP A 1 255 ? -9.092 -2.512 -6.069 1.00 78.00 255 TRP A CA 1
ATOM 2036 C C . TRP A 1 255 ? -9.364 -4.016 -6.051 1.00 78.00 255 TRP A C 1
ATOM 2038 O O . TRP A 1 255 ? -10.490 -4.441 -5.792 1.00 78.00 255 TRP A O 1
ATOM 2048 N N . LEU A 1 256 ? -8.346 -4.843 -6.308 1.00 78.12 256 LEU A N 1
ATOM 2049 C CA . LEU A 1 256 ? -8.541 -6.276 -6.563 1.00 78.12 256 LEU A CA 1
ATOM 2050 C C . LEU A 1 256 ? -8.173 -7.197 -5.391 1.00 78.12 256 LEU A C 1
ATOM 2052 O O . LEU A 1 256 ? -8.387 -8.411 -5.480 1.00 78.12 256 LEU A O 1
ATOM 2056 N N . GLU A 1 257 ? -7.653 -6.672 -4.274 1.00 70.94 257 GLU A N 1
ATOM 2057 C CA . GLU A 1 257 ? -7.117 -7.518 -3.190 1.00 70.94 257 GLU A CA 1
ATOM 2058 C C . GLU A 1 257 ? -8.151 -8.496 -2.609 1.00 70.94 257 GLU A C 1
ATOM 2060 O O . GLU A 1 257 ? -7.803 -9.601 -2.186 1.00 70.94 257 GLU A O 1
ATOM 2065 N N . ARG A 1 258 ? -9.431 -8.101 -2.622 1.00 68.88 258 ARG A N 1
ATOM 2066 C CA . ARG A 1 258 ? -10.531 -8.806 -1.947 1.00 68.88 258 ARG A CA 1
ATOM 2067 C C . ARG A 1 258 ? -11.188 -9.889 -2.796 1.00 68.88 258 ARG A C 1
ATOM 2069 O O . ARG A 1 258 ? -11.903 -10.723 -2.250 1.00 68.88 258 ARG A O 1
ATOM 2076 N N . PHE A 1 259 ? -10.958 -9.886 -4.107 1.00 76.12 259 PHE A N 1
ATOM 2077 C CA . PHE A 1 259 ? -11.684 -10.752 -5.041 1.00 76.12 259 PHE A CA 1
ATOM 2078 C C . PHE A 1 259 ? -10.917 -12.016 -5.410 1.00 76.12 259 PHE A C 1
ATOM 2080 O O . PHE A 1 259 ? -11.520 -13.051 -5.679 1.00 76.12 259 PHE A O 1
ATOM 2087 N N . ILE A 1 260 ? -9.585 -11.955 -5.409 1.00 79.75 260 ILE A N 1
ATOM 2088 C CA . ILE A 1 260 ? -8.746 -13.051 -5.894 1.00 79.75 260 ILE A CA 1
ATOM 2089 C C . ILE A 1 260 ? -8.165 -13.795 -4.703 1.00 79.75 260 ILE A C 1
ATOM 2091 O O . ILE A 1 260 ? -7.331 -13.215 -4.013 1.00 79.75 260 ILE A O 1
ATOM 2095 N N . PRO A 1 261 ? -8.549 -15.056 -4.434 1.00 74.00 261 PRO A N 1
ATOM 2096 C CA . PRO A 1 261 ? -8.126 -15.744 -3.224 1.00 74.00 261 PRO A CA 1
ATOM 2097 C C . PRO A 1 261 ? -6.750 -16.413 -3.308 1.00 74.00 261 PRO A C 1
ATOM 2099 O O . PRO A 1 261 ? -6.098 -16.584 -2.281 1.00 74.00 261 PRO A O 1
ATOM 2102 N N . SER A 1 262 ? -6.314 -16.786 -4.512 1.00 82.25 262 SER A N 1
ATOM 2103 C CA . SER A 1 262 ? -5.084 -17.548 -4.741 1.00 82.25 262 SER A CA 1
ATOM 2104 C C . SER A 1 262 ? -3.890 -16.638 -5.015 1.00 82.25 262 SER A C 1
ATOM 2106 O O . SER A 1 262 ? -3.967 -15.758 -5.870 1.00 82.25 262 SER A O 1
ATOM 2108 N N . ASN A 1 263 ? -2.758 -16.902 -4.357 1.00 82.25 263 ASN A N 1
ATOM 2109 C CA . ASN A 1 263 ? -1.504 -16.187 -4.613 1.00 82.25 263 ASN A CA 1
ATOM 2110 C C . ASN A 1 263 ? -1.039 -16.335 -6.068 1.00 82.25 263 ASN A C 1
ATOM 2112 O O . ASN A 1 263 ? -0.612 -15.352 -6.661 1.00 82.25 263 ASN A O 1
ATOM 2116 N N . VAL A 1 264 ? -1.180 -17.525 -6.662 1.00 85.88 264 VAL A N 1
ATOM 2117 C CA . VAL A 1 264 ? -0.799 -17.770 -8.064 1.00 85.88 264 VAL A CA 1
ATOM 2118 C C . VAL A 1 264 ? -1.642 -16.914 -9.006 1.00 85.88 264 VAL A C 1
ATOM 2120 O O . VAL A 1 264 ? -1.112 -16.256 -9.898 1.00 85.88 264 VAL A O 1
ATOM 2123 N N . LEU A 1 265 ? -2.954 -16.854 -8.763 1.00 87.25 265 LEU A N 1
ATOM 2124 C CA . LEU A 1 265 ? -3.860 -16.055 -9.582 1.00 87.25 265 LEU A CA 1
ATOM 2125 C C . LEU A 1 265 ? -3.583 -14.551 -9.430 1.00 87.25 265 LEU A C 1
ATOM 2127 O O . LEU A 1 265 ? -3.654 -13.820 -10.410 1.00 87.25 265 LEU A O 1
ATOM 2131 N N . ARG A 1 266 ? -3.192 -14.086 -8.235 1.00 88.12 266 ARG A N 1
ATOM 2132 C CA . ARG A 1 266 ? -2.764 -12.690 -8.022 1.00 88.12 266 ARG A CA 1
ATOM 2133 C C . ARG A 1 266 ? -1.480 -12.345 -8.756 1.00 88.12 266 ARG A C 1
ATOM 2135 O O . ARG A 1 266 ? -1.381 -11.245 -9.284 1.00 88.12 266 ARG A O 1
ATOM 2142 N N . VAL A 1 267 ? -0.514 -13.262 -8.797 1.00 91.19 267 VAL A N 1
ATOM 2143 C 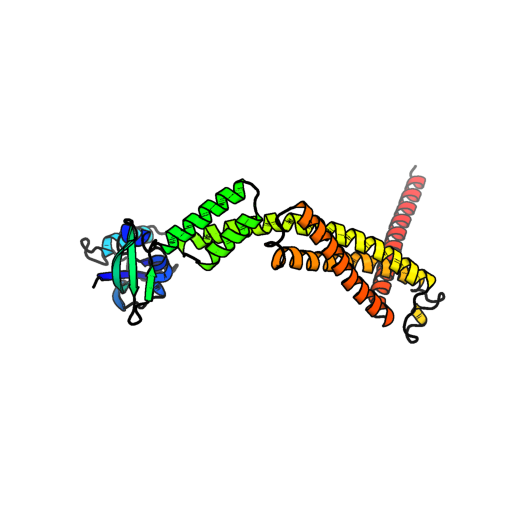CA . VAL A 1 267 ? 0.710 -13.074 -9.589 1.00 91.19 267 VAL A CA 1
ATOM 2144 C C . VAL A 1 267 ? 0.351 -12.971 -11.071 1.00 91.19 267 VAL A C 1
ATOM 2146 O O . VAL A 1 267 ? 0.799 -12.042 -11.732 1.00 91.19 267 VAL A O 1
ATOM 2149 N N . ALA A 1 268 ? -0.509 -13.858 -11.581 1.00 93.25 268 ALA A N 1
ATOM 2150 C CA . ALA A 1 268 ? -0.944 -13.823 -12.978 1.00 93.25 268 ALA A CA 1
ATOM 2151 C C . ALA A 1 268 ? -1.691 -12.523 -13.327 1.00 93.25 268 ALA A C 1
ATOM 2153 O O . ALA A 1 268 ? -1.352 -11.858 -14.303 1.00 93.25 268 ALA A O 1
ATOM 2154 N N . VAL A 1 269 ? -2.659 -12.112 -12.501 1.00 92.69 269 VAL A N 1
ATOM 2155 C CA . VAL A 1 269 ? -3.391 -10.851 -12.699 1.00 92.69 269 VAL A CA 1
ATOM 2156 C C . VAL A 1 269 ? -2.471 -9.644 -12.560 1.00 92.69 269 VAL A C 1
ATOM 2158 O O . VAL A 1 269 ? -2.536 -8.738 -13.383 1.00 92.69 269 VAL A O 1
ATOM 2161 N N . GLY A 1 270 ? -1.570 -9.649 -11.575 1.00 94.31 270 GLY A N 1
ATOM 2162 C CA . GLY A 1 270 ? -0.535 -8.630 -11.438 1.00 94.31 270 GLY A CA 1
ATOM 2163 C C . GLY A 1 270 ? 0.310 -8.515 -12.705 1.00 94.31 270 GLY A C 1
ATOM 2164 O O . GLY A 1 270 ? 0.500 -7.411 -13.200 1.00 94.31 270 GLY A O 1
ATOM 2165 N N . ALA A 1 271 ? 0.753 -9.638 -13.278 1.00 96.75 271 ALA A N 1
ATOM 2166 C CA . ALA A 1 271 ? 1.543 -9.652 -14.506 1.00 96.75 271 ALA A CA 1
ATOM 2167 C C . ALA A 1 271 ? 0.774 -9.090 -15.706 1.00 96.75 271 ALA A C 1
ATOM 2169 O O . ALA A 1 271 ? 1.316 -8.260 -16.431 1.00 96.75 271 ALA A O 1
ATOM 2170 N N . ILE A 1 272 ? -0.496 -9.469 -15.881 1.00 96.62 272 ILE A N 1
ATOM 2171 C CA . ILE A 1 272 ? -1.354 -8.917 -16.940 1.00 96.62 272 ILE A CA 1
ATOM 2172 C C . ILE A 1 272 ? -1.505 -7.402 -16.771 1.00 96.62 272 ILE A C 1
ATOM 2174 O O . ILE A 1 272 ? -1.301 -6.659 -17.728 1.00 96.62 272 ILE A O 1
ATOM 2178 N N . LEU A 1 273 ? -1.803 -6.929 -15.555 1.00 96.06 273 LEU A N 1
ATOM 2179 C CA . LEU A 1 273 ? -1.900 -5.496 -15.267 1.00 96.06 273 LEU A CA 1
ATOM 2180 C C . LEU A 1 273 ? -0.579 -4.773 -15.540 1.00 96.06 273 LEU A C 1
ATOM 2182 O O . LEU A 1 273 ? -0.596 -3.697 -16.127 1.00 96.06 273 LEU A O 1
ATOM 2186 N N . GLY A 1 274 ? 0.555 -5.368 -15.160 1.00 97.12 274 GLY A N 1
ATOM 2187 C CA . GLY A 1 274 ? 1.887 -4.833 -15.445 1.00 97.12 274 GLY A CA 1
ATOM 2188 C C . GLY A 1 274 ? 2.116 -4.661 -16.944 1.00 97.12 274 GLY A C 1
ATOM 2189 O O . GLY A 1 274 ? 2.490 -3.578 -17.380 1.00 97.12 274 GLY A O 1
ATOM 2190 N N . ILE A 1 275 ? 1.803 -5.686 -17.744 1.00 97.50 275 ILE A N 1
ATOM 2191 C CA . ILE A 1 275 ? 1.924 -5.634 -19.208 1.00 97.50 275 ILE A CA 1
ATOM 2192 C C . ILE A 1 275 ? 1.042 -4.527 -19.792 1.00 97.50 275 ILE A C 1
ATOM 2194 O O . ILE A 1 275 ? 1.524 -3.697 -20.563 1.00 97.50 275 ILE A O 1
ATOM 2198 N N . VAL A 1 276 ? -0.239 -4.497 -19.414 1.00 97.50 276 VAL A N 1
ATOM 2199 C CA . VAL A 1 276 ? -1.211 -3.528 -19.937 1.00 97.50 276 VAL A CA 1
ATOM 2200 C C . VAL A 1 276 ? -0.801 -2.102 -19.576 1.00 97.50 276 VAL A C 1
ATOM 2202 O O . VAL A 1 276 ? -0.718 -1.249 -20.458 1.00 97.50 276 VAL A O 1
ATOM 2205 N N . MET A 1 277 ? -0.495 -1.837 -18.303 1.00 97.19 277 MET A N 1
ATOM 2206 C CA . MET A 1 277 ? -0.142 -0.492 -17.850 1.00 97.19 277 MET A CA 1
ATOM 2207 C C . MET A 1 277 ? 1.189 -0.022 -18.435 1.00 97.19 277 MET A C 1
ATOM 2209 O O . MET A 1 277 ? 1.279 1.121 -18.877 1.00 97.19 277 MET A O 1
ATOM 2213 N N . THR A 1 278 ? 2.205 -0.886 -18.517 1.00 97.25 278 THR A N 1
ATOM 2214 C CA . THR A 1 278 ? 3.448 -0.551 -19.228 1.00 97.25 278 THR A CA 1
ATOM 2215 C C . THR A 1 278 ? 3.172 -0.237 -20.698 1.00 97.25 278 THR A C 1
ATOM 2217 O O . THR A 1 278 ? 3.684 0.759 -21.202 1.00 97.25 278 THR A O 1
ATOM 2220 N N . GLY A 1 279 ? 2.307 -1.006 -21.367 1.00 96.19 279 GLY A N 1
ATOM 2221 C CA . GLY A 1 279 ? 1.869 -0.722 -22.735 1.00 96.19 279 GLY A CA 1
ATOM 2222 C C . GLY A 1 279 ? 1.235 0.664 -22.891 1.00 96.19 279 GLY A C 1
ATOM 2223 O O . GLY A 1 279 ? 1.565 1.377 -23.835 1.00 96.19 279 GLY A O 1
ATOM 2224 N N . VAL A 1 280 ? 0.396 1.090 -21.940 1.00 96.81 280 VAL A N 1
ATOM 2225 C CA . VAL A 1 280 ? -0.198 2.440 -21.928 1.00 96.81 280 VAL A CA 1
ATOM 2226 C C . VAL A 1 280 ? 0.881 3.525 -21.838 1.00 96.81 280 VAL A C 1
ATOM 2228 O O . VAL A 1 280 ? 0.893 4.441 -22.659 1.00 96.81 280 VAL A O 1
ATOM 2231 N N . PHE A 1 281 ? 1.822 3.422 -20.894 1.00 96.06 281 PHE A N 1
ATOM 2232 C CA . PHE A 1 281 ? 2.885 4.428 -20.732 1.00 96.06 281 PHE A CA 1
ATOM 2233 C C . PHE A 1 281 ? 3.868 4.462 -21.911 1.00 96.06 281 PHE A C 1
ATOM 2235 O O . PHE A 1 281 ? 4.299 5.536 -22.344 1.00 96.06 281 PHE A O 1
ATOM 2242 N N . VAL A 1 282 ? 4.189 3.300 -22.480 1.00 94.88 282 VAL A N 1
ATOM 2243 C CA . VAL A 1 282 ? 4.970 3.202 -23.720 1.00 94.88 282 VAL A CA 1
ATOM 2244 C C . VAL A 1 282 ? 4.202 3.826 -24.891 1.00 94.88 282 VAL A C 1
ATOM 2246 O O . VAL A 1 282 ? 4.791 4.570 -25.670 1.00 94.88 282 VAL A O 1
ATOM 2249 N N . GLY A 1 283 ? 2.891 3.600 -24.992 1.00 92.81 283 GLY A N 1
ATOM 2250 C CA . GLY A 1 283 ? 2.036 4.213 -26.011 1.00 92.81 283 GLY A CA 1
ATOM 2251 C C . GLY A 1 283 ? 2.020 5.741 -25.922 1.00 92.81 283 GLY A C 1
ATOM 2252 O O . GLY A 1 283 ? 2.192 6.419 -26.932 1.00 92.81 283 GLY A O 1
ATOM 2253 N N . ILE A 1 284 ? 1.921 6.293 -24.708 1.00 92.19 284 ILE A N 1
ATOM 2254 C CA . ILE A 1 284 ? 2.048 7.741 -24.464 1.00 92.19 284 ILE A CA 1
ATOM 2255 C C . ILE A 1 284 ? 3.418 8.250 -24.929 1.00 92.19 284 ILE A C 1
ATOM 2257 O O . ILE A 1 284 ? 3.512 9.295 -25.569 1.00 92.19 284 ILE A O 1
ATOM 2261 N N . THR A 1 285 ? 4.481 7.496 -24.654 1.00 89.19 285 THR A N 1
ATOM 2262 C CA . THR A 1 285 ? 5.842 7.844 -25.086 1.00 89.19 285 THR A CA 1
ATOM 2263 C C . THR A 1 285 ? 5.986 7.833 -26.603 1.00 89.19 285 THR A C 1
ATOM 2265 O O . THR A 1 285 ? 6.637 8.708 -27.171 1.00 89.19 285 THR A O 1
ATOM 2268 N N . TRP A 1 286 ? 5.359 6.874 -27.279 1.00 87.25 286 TRP A N 1
ATOM 2269 C CA . TRP A 1 286 ? 5.335 6.828 -28.734 1.00 87.25 286 TRP A CA 1
ATOM 2270 C C . TRP A 1 286 ? 4.574 8.022 -29.328 1.00 87.25 286 TRP A C 1
ATOM 2272 O O . TRP A 1 286 ? 5.073 8.661 -30.250 1.00 87.25 286 TRP A O 1
ATOM 2282 N N . LEU A 1 287 ? 3.434 8.411 -28.748 1.00 88.44 287 LEU A N 1
ATOM 2283 C CA . LEU A 1 287 ? 2.724 9.633 -29.148 1.00 88.44 287 LEU A CA 1
ATOM 2284 C C . LEU A 1 287 ? 3.582 10.888 -28.929 1.00 88.44 287 LEU A C 1
ATOM 2286 O O . LEU A 1 287 ? 3.668 11.739 -29.812 1.00 88.44 287 LEU A O 1
ATOM 2290 N N . ALA A 1 288 ? 4.276 10.975 -27.791 1.00 88.06 288 ALA A N 1
ATOM 2291 C CA . ALA A 1 288 ? 5.221 12.052 -27.503 1.00 88.06 288 ALA A CA 1
ATOM 2292 C C . ALA A 1 288 ? 6.385 12.089 -28.511 1.00 88.06 288 ALA A C 1
ATOM 2294 O O . ALA A 1 288 ? 6.897 13.165 -28.827 1.00 88.06 288 ALA A O 1
ATOM 2295 N N . ASN A 1 289 ? 6.783 10.929 -29.041 1.00 85.81 289 ASN A N 1
ATOM 2296 C CA . ASN A 1 289 ? 7.794 10.821 -30.085 1.00 85.81 289 ASN A CA 1
ATOM 2297 C C . ASN A 1 289 ? 7.324 11.414 -31.413 1.00 85.81 289 ASN A C 1
ATOM 2299 O O . ASN A 1 289 ? 8.070 12.168 -32.030 1.00 85.81 289 ASN A O 1
ATOM 2303 N N . LEU A 1 290 ? 6.084 11.129 -31.826 1.00 82.44 290 LEU A N 1
ATOM 2304 C CA . LEU A 1 290 ? 5.517 11.657 -33.074 1.00 82.44 290 LEU A CA 1
ATOM 2305 C C . LEU A 1 290 ? 5.549 13.192 -33.123 1.00 82.44 290 LEU A C 1
ATOM 2307 O O . LEU A 1 290 ? 5.848 13.768 -34.168 1.00 82.44 290 LEU A O 1
ATOM 2311 N N . ILE A 1 291 ? 5.290 13.843 -31.983 1.00 83.75 291 ILE A N 1
ATOM 2312 C CA . ILE A 1 291 ? 5.305 15.309 -31.831 1.00 83.75 291 ILE A CA 1
ATOM 2313 C C . ILE A 1 291 ? 6.677 15.878 -31.418 1.00 83.75 291 ILE A C 1
ATOM 2315 O O . ILE A 1 291 ? 6.820 17.084 -31.213 1.00 83.75 291 ILE A O 1
ATOM 2319 N N . GLY A 1 292 ? 7.703 15.032 -31.291 1.00 75.94 292 GLY A N 1
ATOM 2320 C CA . GLY A 1 292 ? 9.085 15.445 -31.035 1.00 75.94 292 GLY A CA 1
ATOM 2321 C C . GLY A 1 292 ? 9.407 15.868 -29.596 1.00 75.94 292 GLY A C 1
ATOM 2322 O O . GLY A 1 292 ? 10.465 16.449 -29.364 1.00 75.94 292 GLY A O 1
ATOM 2323 N N . LEU A 1 293 ? 8.561 15.568 -28.603 1.00 83.25 293 LEU A N 1
ATOM 2324 C CA . LEU A 1 293 ? 8.865 15.854 -27.187 1.00 83.25 293 LEU A CA 1
ATOM 2325 C C . LEU A 1 293 ? 10.019 14.991 -26.643 1.00 83.25 293 LEU A C 1
ATOM 2327 O O . LEU A 1 293 ? 10.743 15.403 -25.736 1.00 83.25 293 LEU A O 1
ATOM 2331 N N . THR A 1 294 ? 10.239 13.813 -27.228 1.00 84.88 294 THR A N 1
ATOM 2332 C CA . THR A 1 294 ? 11.328 12.875 -26.880 1.00 84.88 294 THR A CA 1
ATOM 2333 C C . THR A 1 294 ? 12.724 13.372 -27.290 1.00 84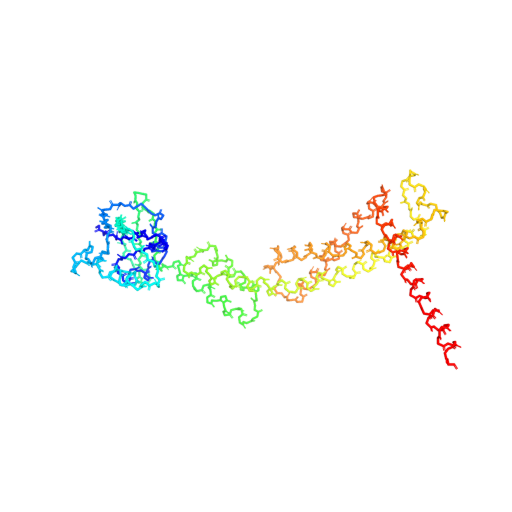.88 294 THR A C 1
ATOM 2335 O O . THR A 1 294 ? 13.742 12.735 -26.986 1.00 84.88 294 THR A O 1
ATOM 2338 N N . LEU A 1 295 ? 12.800 14.541 -27.940 1.00 81.38 295 LEU A N 1
ATOM 2339 C CA . LEU A 1 295 ? 14.040 15.249 -28.257 1.00 81.38 295 LEU A CA 1
ATOM 2340 C C . LEU A 1 295 ? 14.907 15.450 -27.011 1.00 81.38 295 LEU A C 1
ATOM 2342 O O . LEU A 1 295 ? 16.108 15.181 -27.034 1.00 81.38 295 LEU A O 1
ATOM 2346 N N . ILE A 1 296 ? 14.282 15.888 -25.916 1.00 84.38 296 ILE A N 1
ATOM 2347 C CA . ILE A 1 296 ? 14.961 16.178 -24.650 1.00 84.38 296 ILE A CA 1
ATOM 2348 C C . ILE A 1 296 ? 15.673 14.922 -24.145 1.00 84.38 296 ILE A C 1
ATOM 2350 O O . ILE A 1 296 ? 16.849 14.969 -23.791 1.00 84.38 296 ILE A O 1
ATOM 2354 N N . THR A 1 297 ? 15.001 13.774 -24.189 1.00 85.12 297 THR A N 1
ATOM 2355 C CA . THR A 1 297 ? 15.565 12.490 -23.765 1.00 85.12 297 THR A CA 1
ATOM 2356 C C . THR A 1 297 ? 16.766 12.084 -24.612 1.00 85.12 297 THR A C 1
ATOM 2358 O O . THR A 1 297 ? 17.761 11.575 -24.097 1.00 85.12 297 THR A O 1
ATOM 2361 N N . THR A 1 298 ? 16.705 12.349 -25.914 1.00 86.69 298 THR A N 1
ATOM 2362 C CA . THR A 1 298 ? 17.809 12.043 -26.827 1.00 86.69 298 THR A CA 1
ATOM 2363 C C . THR A 1 298 ? 19.007 12.975 -26.612 1.00 86.69 298 THR A C 1
ATOM 2365 O O . THR A 1 298 ? 20.153 12.521 -26.633 1.00 86.69 298 THR A O 1
ATOM 2368 N N . LEU A 1 299 ? 18.761 14.262 -26.345 1.00 88.06 299 LEU A N 1
ATOM 2369 C CA . LEU A 1 299 ? 19.794 15.235 -25.974 1.00 88.06 299 LEU A CA 1
ATOM 2370 C C . LEU A 1 299 ? 20.497 14.843 -24.670 1.00 88.06 299 LEU A C 1
ATOM 2372 O O . LEU A 1 299 ? 21.726 14.872 -24.604 1.00 88.06 299 LEU A O 1
ATOM 2376 N N . LEU A 1 300 ? 19.733 14.427 -23.657 1.00 88.94 300 LEU A N 1
ATOM 2377 C CA . LEU A 1 300 ? 20.279 13.944 -22.388 1.00 88.94 300 LEU A CA 1
ATOM 2378 C C . LEU A 1 300 ? 21.176 12.720 -22.588 1.00 88.94 300 LEU A C 1
ATOM 2380 O O . LEU A 1 300 ? 22.272 12.672 -22.030 1.00 88.94 300 LEU A O 1
ATOM 2384 N N . LEU A 1 301 ? 20.755 11.759 -23.421 1.00 89.12 301 LEU A N 1
ATOM 2385 C CA . LEU A 1 301 ? 21.575 10.586 -23.723 1.00 89.12 301 LEU A CA 1
ATOM 2386 C C . LEU A 1 301 ? 22.897 10.981 -24.390 1.00 89.12 301 LEU A C 1
ATOM 2388 O O . LEU A 1 301 ? 23.952 10.454 -24.037 1.00 89.12 301 LEU A O 1
ATOM 2392 N N . TRP A 1 302 ? 22.861 11.921 -25.333 1.00 90.38 302 TRP A N 1
ATOM 2393 C CA . TRP A 1 302 ? 24.081 12.412 -25.959 1.00 90.38 302 TRP A CA 1
ATOM 2394 C C . TRP A 1 302 ? 25.016 13.117 -24.971 1.00 90.38 302 TRP A C 1
ATOM 2396 O O . TRP A 1 302 ? 26.225 12.868 -25.004 1.00 90.38 302 TRP A O 1
ATOM 2406 N N . LEU A 1 303 ? 24.485 13.977 -24.096 1.00 91.31 303 LEU A N 1
ATOM 2407 C CA . LEU A 1 303 ? 25.274 14.652 -23.063 1.00 91.31 303 LEU A CA 1
ATOM 2408 C C . LEU A 1 303 ? 25.945 13.629 -22.142 1.00 91.31 303 LEU A C 1
ATOM 2410 O O . LEU A 1 303 ? 27.155 13.700 -21.930 1.00 91.31 303 LEU A O 1
ATOM 2414 N N . ALA A 1 304 ? 25.188 12.633 -21.672 1.00 90.56 304 ALA A N 1
ATOM 2415 C CA . ALA A 1 304 ? 25.705 11.558 -20.832 1.00 90.56 304 ALA A CA 1
ATOM 2416 C C . ALA A 1 304 ? 26.806 10.754 -21.541 1.00 90.56 304 ALA A C 1
ATOM 2418 O O . ALA A 1 304 ? 27.869 10.504 -20.973 1.00 90.56 304 ALA A O 1
ATOM 2419 N N . TRP A 1 305 ? 26.593 10.400 -22.810 1.00 89.81 305 TRP A N 1
ATOM 2420 C CA . TRP A 1 305 ? 27.582 9.689 -23.618 1.00 89.81 305 TRP A CA 1
ATOM 2421 C C . TRP A 1 305 ? 28.855 10.513 -23.853 1.00 89.81 305 TRP A C 1
ATOM 2423 O O . TRP A 1 305 ? 29.967 9.985 -23.816 1.00 89.81 305 TRP A O 1
ATOM 2433 N N . THR A 1 306 ? 28.707 11.818 -24.070 1.00 89.88 306 THR A N 1
ATOM 2434 C CA . THR A 1 306 ? 29.834 12.737 -24.260 1.00 89.88 306 THR A CA 1
ATOM 2435 C C . THR A 1 306 ? 30.634 12.897 -22.970 1.00 89.88 306 THR A C 1
ATOM 2437 O O . THR A 1 306 ? 31.857 12.778 -22.998 1.00 89.88 306 THR A O 1
ATOM 2440 N N . ALA A 1 307 ? 29.960 13.070 -21.831 1.00 92.38 307 ALA A N 1
ATOM 2441 C CA . ALA A 1 307 ? 30.598 13.108 -20.518 1.00 92.38 307 ALA A CA 1
ATOM 2442 C C . ALA A 1 307 ? 31.361 11.806 -20.222 1.00 92.38 307 ALA A C 1
ATOM 2444 O O . ALA A 1 307 ? 32.527 11.850 -19.834 1.00 92.38 307 ALA A O 1
ATOM 2445 N N . LEU A 1 308 ? 30.751 10.646 -20.494 1.00 92.69 308 LEU A N 1
ATOM 2446 C CA . LEU A 1 308 ? 31.398 9.343 -20.329 1.00 92.69 308 LEU A CA 1
ATOM 2447 C C . LEU A 1 308 ? 32.678 9.231 -21.170 1.00 92.69 308 LEU A C 1
ATOM 2449 O O . LEU A 1 308 ? 33.710 8.789 -20.668 1.00 92.69 308 LEU A O 1
ATOM 2453 N N . ARG A 1 309 ? 32.643 9.670 -22.435 1.00 92.38 309 ARG A N 1
ATOM 2454 C CA . ARG A 1 309 ? 33.833 9.687 -23.300 1.00 92.38 309 ARG A CA 1
ATOM 2455 C C . ARG A 1 309 ? 34.951 10.560 -22.740 1.00 92.38 309 ARG A C 1
ATOM 2457 O O . ARG A 1 309 ? 36.105 10.145 -22.796 1.00 92.38 309 ARG A O 1
ATOM 2464 N N . LEU A 1 310 ? 34.624 11.735 -22.201 1.00 94.25 310 LEU A N 1
ATOM 2465 C CA . LEU A 1 310 ? 35.610 12.627 -21.584 1.00 94.25 310 LEU A CA 1
ATOM 2466 C C . LEU A 1 310 ? 36.245 11.994 -20.343 1.00 94.25 310 LEU A C 1
ATOM 2468 O O . LEU A 1 310 ? 37.463 12.045 -20.196 1.00 94.25 310 LEU A O 1
ATOM 2472 N N . ILE A 1 311 ? 35.445 11.337 -19.501 1.00 93.88 311 ILE A N 1
ATOM 2473 C CA . ILE A 1 311 ? 35.935 10.608 -18.324 1.00 93.88 311 ILE A CA 1
ATOM 2474 C C . ILE A 1 311 ? 36.899 9.492 -18.749 1.00 93.88 311 ILE A C 1
ATOM 2476 O O . ILE A 1 311 ? 38.008 9.401 -18.226 1.00 93.88 311 ILE A O 1
ATOM 2480 N N . ILE A 1 312 ? 36.516 8.672 -19.733 1.00 94.69 312 ILE A N 1
ATOM 2481 C CA . ILE A 1 312 ? 37.371 7.589 -20.243 1.00 94.69 312 ILE A CA 1
ATOM 2482 C C . ILE A 1 312 ? 38.674 8.150 -20.827 1.00 94.69 312 ILE A C 1
ATOM 2484 O O . ILE A 1 312 ? 39.749 7.625 -20.539 1.00 94.69 312 ILE A O 1
ATOM 2488 N N . ALA A 1 313 ? 38.603 9.228 -21.612 1.00 93.25 313 ALA A N 1
ATOM 2489 C CA . ALA A 1 313 ? 39.782 9.872 -22.186 1.00 93.25 313 ALA A CA 1
ATOM 2490 C C . ALA A 1 313 ? 40.726 10.420 -21.103 1.00 93.25 313 ALA A C 1
ATOM 2492 O O . ALA A 1 313 ? 41.940 10.255 -21.210 1.00 93.25 313 ALA A O 1
ATOM 2493 N N . PHE A 1 314 ? 40.177 11.013 -20.041 1.00 94.56 314 PHE A N 1
ATOM 2494 C CA . PHE A 1 314 ? 40.941 11.490 -18.892 1.00 94.56 314 PHE A CA 1
ATOM 2495 C C . PHE A 1 314 ? 41.681 10.348 -18.180 1.00 94.56 314 PHE A C 1
ATOM 2497 O O . PHE A 1 314 ? 42.890 10.440 -17.969 1.00 94.56 314 PHE A O 1
ATOM 2504 N N . PHE A 1 315 ? 41.003 9.233 -17.889 1.00 95.44 315 PHE A N 1
ATOM 2505 C CA . PHE A 1 315 ? 41.649 8.059 -17.287 1.00 95.44 315 PHE A CA 1
ATOM 2506 C C . PHE A 1 315 ? 42.705 7.431 -18.200 1.00 95.44 315 PHE A C 1
ATOM 2508 O O . PHE A 1 315 ? 43.772 7.040 -17.730 1.00 95.44 315 PHE A O 1
ATOM 2515 N N . TYR A 1 316 ? 42.446 7.370 -19.506 1.00 95.06 316 TYR A N 1
ATOM 2516 C CA . TYR A 1 316 ? 43.423 6.889 -20.479 1.00 95.06 316 TYR A CA 1
ATOM 2517 C C . TYR A 1 316 ? 44.675 7.778 -20.528 1.00 95.06 316 TYR A C 1
ATOM 2519 O O . TYR A 1 316 ? 45.792 7.264 -20.592 1.00 95.06 316 TYR A O 1
ATOM 2527 N N . LEU A 1 317 ? 44.509 9.103 -20.451 1.00 95.12 317 LEU A N 1
ATOM 2528 C CA . LEU A 1 317 ? 45.621 10.050 -20.373 1.00 95.12 317 LEU A CA 1
ATOM 2529 C C . LEU A 1 317 ? 46.445 9.831 -19.097 1.00 95.12 317 LEU A C 1
ATOM 2531 O O . LEU A 1 317 ? 47.667 9.728 -19.178 1.00 95.12 317 LEU A O 1
ATOM 2535 N N . ILE A 1 318 ? 45.787 9.697 -17.940 1.00 94.56 318 ILE A N 1
ATOM 2536 C CA . ILE A 1 318 ? 46.458 9.376 -16.671 1.00 94.56 318 ILE A CA 1
ATOM 2537 C C . ILE A 1 318 ? 47.261 8.085 -16.814 1.00 94.56 318 ILE A C 1
ATOM 2539 O O . ILE A 1 318 ? 48.442 8.059 -16.481 1.00 94.56 318 ILE A O 1
ATOM 2543 N N . TRP A 1 319 ? 46.654 7.030 -17.359 1.00 93.75 319 TRP A N 1
ATOM 2544 C CA . TRP A 1 319 ? 47.328 5.751 -17.570 1.00 93.75 319 TRP A CA 1
ATOM 2545 C C . TRP A 1 319 ? 48.567 5.881 -18.467 1.00 93.75 319 TRP A C 1
ATOM 2547 O O . TRP A 1 319 ? 49.621 5.326 -18.156 1.00 93.75 319 TRP A O 1
ATOM 2557 N N . LYS A 1 320 ? 48.474 6.652 -19.558 1.00 93.25 320 LYS A N 1
ATOM 2558 C CA . LYS A 1 320 ? 49.606 6.963 -20.447 1.00 93.25 320 LYS A CA 1
ATOM 2559 C C . LYS A 1 320 ? 50.728 7.715 -19.727 1.00 93.25 320 LYS A C 1
ATOM 2561 O O . LYS A 1 320 ? 51.892 7.399 -19.945 1.00 93.25 320 LYS A O 1
ATOM 2566 N N . ILE A 1 321 ? 50.390 8.673 -18.866 1.00 92.62 321 ILE A N 1
ATOM 2567 C CA . ILE A 1 321 ? 51.374 9.418 -18.067 1.00 92.62 321 ILE A CA 1
ATOM 2568 C C . ILE A 1 321 ? 52.057 8.487 -17.060 1.00 92.62 321 ILE A C 1
ATOM 2570 O O . ILE A 1 321 ? 53.280 8.480 -16.975 1.00 92.62 321 ILE A O 1
ATOM 2574 N N . VAL A 1 322 ? 51.288 7.664 -16.341 1.00 92.94 322 VAL A N 1
ATOM 2575 C CA . VAL A 1 322 ? 51.819 6.698 -15.364 1.00 92.94 322 VAL A CA 1
ATOM 2576 C C . VAL A 1 322 ? 52.748 5.688 -16.037 1.00 92.94 322 VAL A C 1
ATOM 2578 O O . VAL A 1 322 ? 53.847 5.456 -15.548 1.00 92.94 322 VAL A O 1
ATOM 2581 N N . THR A 1 323 ? 52.347 5.122 -17.177 1.00 91.62 323 THR A N 1
ATOM 2582 C CA . THR A 1 323 ? 53.185 4.169 -17.930 1.00 91.62 323 THR A CA 1
ATOM 2583 C C . THR A 1 323 ? 54.444 4.816 -18.504 1.00 91.62 323 THR A C 1
ATOM 2585 O O . THR A 1 323 ? 55.505 4.199 -18.483 1.00 91.62 323 THR A O 1
ATOM 2588 N N . TRP A 1 324 ? 54.365 6.065 -18.968 1.00 93.88 324 TRP A N 1
ATOM 2589 C CA . TRP A 1 324 ? 55.544 6.815 -19.402 1.00 93.88 324 TRP A CA 1
ATOM 2590 C C . TRP A 1 324 ? 56.515 7.096 -18.248 1.00 93.88 324 TRP A C 1
ATOM 2592 O O . TRP A 1 324 ? 57.710 6.860 -18.402 1.00 93.88 324 TRP A O 1
ATOM 2602 N N . LEU A 1 325 ? 56.012 7.531 -17.085 1.00 90.62 325 LEU A N 1
ATOM 2603 C CA . LEU A 1 325 ? 56.825 7.731 -15.879 1.00 90.62 325 LEU A CA 1
ATOM 2604 C C . LEU A 1 325 ? 57.467 6.425 -15.404 1.00 90.62 325 LEU A C 1
ATOM 2606 O O . LEU A 1 325 ? 58.631 6.422 -15.020 1.00 90.62 325 LEU A O 1
ATOM 2610 N N . TRP A 1 326 ? 56.730 5.315 -15.458 1.00 85.44 326 TRP A N 1
ATOM 2611 C CA . TRP A 1 326 ? 57.245 4.001 -15.084 1.00 85.44 326 TRP A CA 1
ATOM 2612 C C . TRP A 1 326 ? 58.435 3.585 -15.956 1.00 85.44 326 TRP A C 1
ATOM 2614 O O . TRP A 1 326 ? 59.476 3.239 -15.414 1.00 85.44 326 TRP A O 1
ATOM 2624 N N . ASN A 1 327 ? 58.315 3.718 -17.282 1.00 88.69 327 ASN A N 1
ATOM 2625 C CA . ASN A 1 327 ? 59.390 3.414 -18.240 1.00 88.69 327 ASN A CA 1
ATOM 2626 C C . ASN A 1 327 ? 60.586 4.385 -18.175 1.00 88.69 327 ASN A C 1
ATOM 2628 O O . ASN A 1 327 ? 61.605 4.155 -18.818 1.00 88.69 327 ASN A O 1
ATOM 2632 N N . LEU A 1 328 ? 60.438 5.523 -17.492 1.00 83.38 328 LEU A N 1
ATOM 2633 C CA . LEU A 1 328 ? 61.524 6.473 -17.244 1.00 83.38 328 LEU A CA 1
ATOM 2634 C C . LEU A 1 328 ? 62.327 6.124 -15.990 1.00 83.38 328 LEU A C 1
ATOM 2636 O O . LEU A 1 328 ? 63.491 6.503 -15.891 1.00 83.38 328 LEU A O 1
ATOM 2640 N N . ILE A 1 329 ? 61.685 5.467 -15.022 1.00 83.75 329 ILE A N 1
ATOM 2641 C CA . ILE A 1 329 ? 62.261 5.144 -13.712 1.00 83.75 329 ILE A CA 1
ATOM 2642 C C . ILE A 1 329 ? 62.848 3.725 -13.697 1.00 83.75 329 ILE A C 1
ATOM 2644 O O . ILE A 1 329 ? 63.858 3.506 -13.028 1.00 83.75 329 ILE A O 1
ATOM 2648 N N . PHE A 1 330 ? 62.227 2.782 -14.411 1.00 66.88 330 PHE A N 1
ATOM 2649 C CA . PHE A 1 330 ? 62.603 1.366 -14.478 1.00 66.88 330 PHE A CA 1
ATOM 2650 C C . PHE A 1 330 ? 62.959 0.953 -15.905 1.00 66.88 330 PHE A C 1
ATOM 2652 O O . PHE A 1 330 ? 63.927 0.174 -16.052 1.00 66.88 330 PHE A O 1
#

Sequence (330 aa):
MLHYYAIRQTLTAPVTSQMGVCSEFNEKFAEFVENWESYDCIKTHVVDCEQEMKHPLDEDHILYNLVKDQLAASHKKAPGTRLLFQRLTFYRIDAWSVSYTWKGKPYSMLFHGEDLNIIPAKSPIYDYCESLVEKAVTVYNKGRYTATGWLMAKARHINPYELKSKIADLSETVKATLGKAYRAGALVGAILAGMVAAFALFAYCRDFNHMLDYMAFFNKSGGWLFKYHPTAMGLLALFMAYPGYLTATAIGTEWLERFIPSNVLRVAVGAILGIVMTGVFVGITWLANLIGLTLITTLLLWLAWTALRLIIAFFYLIWKIVTWLWNLIF

Radius of gyration: 35.31 Å; chains: 1; bounding box: 92×52×95 Å

Foldseek 3Di:
DDKFKWKWKPFPPDTDTFGAHPPVVCLQQVVCRVCVVVADWDWDDKDKDQDQDDDSDPPPDSVCVVCVVVSVVVVPDDPPDDGRMIMMIMIIWDKDKDWDDDPNRIFIWIFGDPVRDIRGGCDVLNVVLVVLLVVLVVCVVVVQLLSSLVSLVVSVVSPDPVCNVVSVVSNVVSLVVLLVLLLLLLLLLLQVLLQVLLVVQLVCLLPPQAAPPVVVLQNDPPRPLSVLLSVLLSVVLNVLLVVQSVVLSCCLSPPPSNPDRDSVVSSNSSSVSSNVSSVVSNVVVVVCSNHPVSVVSSVVSVVVVVVVVVVVVVVVVVVVVVVVVVVVVD

Secondary structure (DSSP, 8-state):
-EEEEEEEEE-SS-EEEEE-S-HHHHHHTHHHHHTGGGS--EEEEEEEESS--S-SS-TTSHHHHHHHHHHHHHHSPPTTPPP--EEEEEEEEEEEEEEEEETTEEEEEEEETTTTEEEESS-HHHHHHHHHHHHHHHHHHTT-HHHHHHHHHHHHHH--GGGHHHHHHHHHHHHHHHHHHHHHHHHHHHHHHHHHHHHHHHHHHHHT----GGGHHHHSTTSTTGGGHHHHHHHHHHHHHHHHHHHHHHIIIIISTTT---HHHHHHHHHHHHHHHHHHHHHHHHHHHHTTTTHHHHHHHHHHHHHHHHHHHHHHHHHHHHHHHHHHH-

pLDDT: mean 79.79, std 14.2, range [34.16, 97.5]